Protein AF-A0A382UDV7-F1 (afdb_monomer)

Solvent-accessible surface area (backbone atoms only — not comparable to full-atom values): 16423 Å² total; per-residue (Å²): 113,69,54,34,43,43,63,54,30,65,76,75,45,54,64,47,78,71,65,26,48,31,31,26,50,78,88,41,71,37,19,50,75,43,59,36,80,70,89,73,60,79,45,73,24,43,75,55,77,59,72,85,27,66,41,42,41,22,44,12,29,40,48,26,53,42,48,52,46,29,45,59,74,74,38,80,87,56,34,62,64,62,42,56,48,48,73,82,15,22,30,34,31,31,40,53,89,73,79,87,46,78,65,50,52,55,52,37,50,54,42,29,57,52,52,25,72,67,46,37,50,52,43,74,44,77,42,46,39,68,58,54,35,49,58,27,50,80,70,64,25,59,62,46,28,52,47,45,67,74,72,42,53,76,61,32,44,29,39,31,45,80,93,40,71,43,87,41,88,68,47,38,39,63,27,42,52,78,57,68,39,76,46,75,74,51,75,45,84,45,58,49,65,68,86,73,74,50,92,80,45,52,70,23,44,28,43,34,32,31,51,36,71,42,66,65,60,45,50,55,52,50,53,52,50,54,56,48,59,73,66,32,63,75,57,48,24,50,79,69,51,20,39,52,70,46,79,90,80,32,91,92,47,72,48,67,30,76,60,33,42,50,55,50,50,54,52,53,51,53,50,50,54,55,39,47,77,71,72,50,83,92,82,88,79,80,96,74,78,67,75,92,82,112

Nearest PDB structures (foldseek):
  1nyr-assembly1_A  TM=8.954E-01  e=8.734E-25  Staphylococcus aureus
  1qf6-assembly1_A  TM=8.645E-01  e=8.689E-24  Escherichia coli
  6vu9-assembly1_A  TM=7.812E-01  e=4.362E-24  Stenotrophomonas maltophilia K279a
  1tky-assembly1_A  TM=8.815E-01  e=1.123E-17  Escherichia coli
  7oic-assembly1_7  TM=7.655E-01  e=7.205E-10  Homo sapiens

Sequence (294 aa):
AGTRVRDVLEQHCPEWLKTSVGVSLNDEPLDFQMALHANGELAPLEPRGNASSMALEMCRHTTSHVLAQAVKELFNDVQVGIGPPTADGFYYDFLREDPFTPEDLKAIEKRMRKLIKTNQTLERLEMPKEEAEMIFAEKGEDLKVELVRDKGGDQVSCYQQGNFIDFCTGPHLPHTGKIPVIKLLHTAAAHWRPESGREDSPMMQRIYGTAFFSAEDLETFLDHREEAKKRDHRRLGIDLDLFHFDEKAGPGMAYWHPKGGTIRHQIEAFLCDEQLSRGYDVVYTPHIARKHLW

Radius of gyration: 24.58 Å; Cα contacts (8 Å, |Δi|>4): 467; chains: 1; bounding box: 62×46×62 Å

pLDDT: mean 93.15, std 7.58, range [54.78, 98.62]

Foldseek 3Di:
DFDFQQVVCVVPPVVLLVFAQFWDFVNHTAGRGDGDPDDGDIDGHGQDDALPGPNQQQLLQQLQLLLVVLCCVPDPPKAWADWGADSLGIKTKIDDDDDDDPVNQVSSVVSSVVLLVVFFFKDKDKDALVVQLVVCVVVVNVNQNVVSVPPNDRIFIWIDTPPDIHGDPDDHGRTSNQFDDKDWDDKDWDWHPVVVVDPCTGIIIMTTMHTGSDPVSVVVSVVVVVVVVVVDCQVCCVVVVAWDDDPVVHPPDIDGDPNVVVVVVVVVVVVVVVCVVVPHDDDDDDPDDDPVVD

Secondary structure (DSSP, 8-state):
---BHHHHHHHH-TTHHHH-SEEEETTEEE-TTSBP-S---EEEE-S---TT-HHHHHHHHHHHHHHHHHHHHH-TTPEE----EETTEEEEEEE-SSPPPHHHHHHHHHHHHHHHHTT-BEEEEEEEHHHHHHHHHHTT-HHHHHHHHHH--SEEEEEEETTEEEE------SBGGG--EEEEEEEEEEES-GGG--TTPPEEEEEEEEEESSHHHHHHHHHHHHHHHHT-HHHHHHHTT-EEE-TTT-TT-EEE-HHHHHHHHHHHHHHHHHHHHTTPPP----S---GGG-

InterPro domains:
  IPR012947 Threonyl/alanyl tRNA synthetase, SAD [PF07973] (156-208)
  IPR012947 Threonyl/alanyl tRNA synthetase, SAD [SM00863] (156-208)
  IPR018163 Threonyl/alanyl tRNA synthetase, class II-like, putative editing domain superfamily [SSF55186] (55-230)
  IPR045864 Class II Aminoacyl-tRNA synthetase/Biotinyl protein ligase (BPL) and lipoyl protein ligase (LPL) [G3DSA:3.30.930.10] (215-294)
  IPR045864 Class II Aminoacyl-tRNA synthetase/Biotinyl protein ligase (BPL) and lipoyl protein ligase (LPL) [SSF55681] (208-294)

Mean predicted aligned error: 6.19 Å

Structure (mmCIF, N/CA/C/O backbone):
data_AF-A0A382UDV7-F1
#
_entry.id   AF-A0A382UDV7-F1
#
loop_
_atom_site.group_PDB
_atom_site.id
_atom_site.type_symbol
_atom_site.label_atom_id
_atom_site.label_alt_id
_atom_site.label_comp_id
_atom_site.label_asym_id
_atom_site.label_entity_id
_atom_site.label_seq_id
_atom_site.pdbx_PDB_ins_code
_atom_site.Cartn_x
_atom_site.Cartn_y
_atom_site.Cartn_z
_atom_site.occupancy
_atom_site.B_iso_or_equiv
_atom_site.auth_seq_id
_atom_site.auth_comp_id
_atom_site.auth_asym_id
_atom_site.auth_atom_id
_atom_site.pdbx_PDB_model_num
ATOM 1 N N . ALA A 1 1 ? 0.231 15.992 27.798 1.00 67.00 1 ALA A N 1
ATOM 2 C CA . ALA A 1 1 ? 0.740 14.743 27.202 1.00 67.00 1 ALA A CA 1
ATOM 3 C C . ALA A 1 1 ? -0.117 13.589 27.703 1.00 67.00 1 ALA A C 1
ATOM 5 O O . ALA A 1 1 ? -0.405 13.563 28.894 1.00 67.00 1 ALA A O 1
ATOM 6 N N . GLY A 1 2 ? -0.574 12.702 26.819 1.00 82.12 2 GLY A N 1
ATOM 7 C CA . GLY A 1 2 ? -1.445 11.567 27.162 1.00 82.12 2 GLY A CA 1
ATOM 8 C C . GLY A 1 2 ? -2.950 11.805 26.969 1.00 82.12 2 GLY A C 1
ATOM 9 O O . GLY A 1 2 ? -3.719 10.853 27.011 1.00 82.12 2 GLY A O 1
ATOM 10 N N . THR A 1 3 ? -3.384 13.045 26.720 1.00 89.75 3 THR A N 1
ATOM 11 C CA . THR A 1 3 ? -4.775 13.354 26.345 1.00 89.75 3 THR A CA 1
ATOM 12 C C . THR A 1 3 ? -5.051 12.845 24.933 1.00 89.75 3 THR A C 1
ATOM 14 O O . THR A 1 3 ? -4.215 13.050 24.048 1.00 89.75 3 THR A O 1
ATOM 17 N N . ARG A 1 4 ? -6.202 12.201 24.699 1.00 93.25 4 ARG A N 1
ATOM 18 C CA . ARG A 1 4 ? -6.559 11.727 23.356 1.00 93.25 4 ARG A CA 1
ATOM 19 C C . ARG A 1 4 ? -6.928 12.895 22.456 1.00 93.25 4 ARG A C 1
ATOM 21 O O . ARG A 1 4 ? -7.504 13.884 22.912 1.00 93.25 4 ARG A O 1
ATOM 28 N N . VAL A 1 5 ? -6.651 12.750 21.163 1.00 94.81 5 VAL A N 1
ATOM 29 C CA . VAL A 1 5 ? -7.060 13.726 20.145 1.00 94.81 5 VAL A CA 1
ATOM 30 C C . VAL A 1 5 ? -8.566 13.994 20.230 1.00 94.81 5 VAL A C 1
ATOM 32 O O . VAL A 1 5 ? -8.969 15.154 20.228 1.00 94.81 5 VAL A O 1
ATOM 35 N N . ARG A 1 6 ? -9.400 12.950 20.374 1.00 94.69 6 ARG A N 1
ATOM 36 C CA . ARG A 1 6 ? -10.857 13.102 20.520 1.00 94.69 6 ARG A CA 1
ATOM 37 C C . ARG A 1 6 ? -11.230 14.043 21.665 1.00 94.69 6 ARG A C 1
ATOM 39 O O . ARG A 1 6 ? -12.018 14.950 21.433 1.00 94.69 6 ARG A O 1
ATOM 46 N N . ASP A 1 7 ? -10.643 13.865 22.847 1.00 94.56 7 ASP A N 1
ATOM 47 C CA . ASP A 1 7 ? -10.996 14.642 24.044 1.00 94.56 7 ASP A CA 1
ATOM 48 C C . ASP A 1 7 ? -10.675 16.134 23.865 1.00 94.56 7 ASP A C 1
ATOM 50 O O . ASP A 1 7 ? -11.441 17.002 24.282 1.00 94.56 7 ASP A O 1
ATOM 54 N N . VAL A 1 8 ? -9.554 16.444 23.202 1.00 94.31 8 VAL A N 1
ATOM 55 C CA . VAL A 1 8 ? -9.175 17.828 22.871 1.00 94.31 8 VAL A CA 1
ATOM 56 C C . VAL A 1 8 ? -10.156 18.431 21.868 1.00 94.31 8 VAL A C 1
ATOM 58 O O . VAL A 1 8 ? -10.612 19.562 22.049 1.00 94.31 8 VAL A O 1
ATOM 61 N N . LEU A 1 9 ? -10.515 17.683 20.822 1.00 94.75 9 LEU A N 1
ATOM 62 C CA . LEU A 1 9 ? -11.457 18.160 19.812 1.00 94.75 9 LEU A CA 1
ATOM 63 C C . LEU A 1 9 ? -12.861 18.362 20.389 1.00 94.75 9 LEU A C 1
ATOM 65 O O . LEU A 1 9 ? -13.483 19.369 20.079 1.00 94.75 9 LEU A O 1
ATOM 69 N N . GLU A 1 10 ? -13.348 17.478 21.262 1.00 95.56 10 GLU A N 1
ATOM 70 C CA . GLU A 1 10 ? -14.658 17.635 21.913 1.00 95.56 10 GLU A CA 1
ATOM 71 C C . GLU A 1 10 ? -14.766 18.941 22.714 1.00 95.56 10 GLU A C 1
ATOM 73 O O . GLU A 1 10 ? -15.837 19.547 22.758 1.00 95.56 10 GLU A O 1
ATOM 78 N N . GLN A 1 11 ? -13.663 19.393 23.315 1.00 94.31 11 GLN A N 1
ATOM 79 C CA . GLN A 1 11 ? -13.624 20.614 24.121 1.00 94.31 11 GLN A CA 1
ATOM 80 C C . GLN A 1 11 ? -13.451 21.887 23.288 1.00 94.31 11 GLN A C 1
ATOM 82 O O . GLN A 1 11 ? -14.027 22.920 23.634 1.00 94.31 11 GLN A O 1
ATOM 87 N N . HIS A 1 12 ? -12.653 21.833 22.219 1.00 93.62 12 HIS A N 1
ATOM 88 C CA . HIS A 1 12 ? -12.205 23.036 21.511 1.00 93.62 12 HIS A CA 1
ATOM 89 C C . HIS A 1 12 ? -12.767 23.184 20.092 1.00 93.62 12 HIS A C 1
ATOM 91 O O . HIS A 1 12 ? -13.113 24.300 19.709 1.00 93.62 12 HIS A O 1
ATOM 97 N N . CYS A 1 13 ? -12.880 22.088 19.337 1.00 93.50 13 CYS A N 1
ATOM 98 C CA . CYS A 1 13 ? -13.276 22.077 17.920 1.00 93.50 13 CYS A CA 1
ATOM 99 C C . CYS A 1 13 ? -14.177 20.857 17.601 1.00 93.50 13 CYS A C 1
ATOM 101 O O . CYS A 1 13 ? -13.795 19.983 16.809 1.00 93.50 13 CYS A O 1
ATOM 103 N N . PRO A 1 14 ? -15.359 20.719 18.238 1.00 94.00 14 PRO A N 1
ATOM 104 C CA . PRO A 1 14 ? -16.175 19.502 18.153 1.00 94.00 14 PRO A CA 1
ATOM 105 C C . PRO A 1 14 ? -16.709 19.223 16.741 1.00 94.00 14 PRO A C 1
ATOM 107 O O . PRO A 1 14 ? -17.092 18.095 16.420 1.00 94.00 14 PRO A O 1
ATOM 110 N N . GLU A 1 15 ? -16.750 20.230 15.871 1.00 92.69 15 GLU A N 1
ATOM 111 C CA . GLU A 1 15 ? -17.140 20.084 14.473 1.00 92.69 15 GLU A CA 1
ATOM 112 C C . GLU A 1 15 ? -16.146 19.243 13.659 1.00 92.69 15 GLU A C 1
ATOM 114 O O . GLU A 1 15 ? -16.584 18.493 12.780 1.00 92.69 15 GLU A O 1
ATOM 119 N N . TRP A 1 16 ? -14.848 19.268 13.997 1.00 93.56 16 TRP A N 1
ATOM 120 C CA . TRP A 1 16 ? -13.816 18.505 13.278 1.00 93.56 16 TRP A CA 1
ATOM 121 C C . TRP A 1 16 ? -14.033 16.998 13.386 1.00 93.56 16 TRP A C 1
ATOM 123 O O . TRP A 1 16 ? -13.833 16.282 12.411 1.00 93.56 16 TRP A O 1
ATOM 133 N N . LEU A 1 17 ? -14.581 16.513 14.502 1.00 91.69 17 LEU A N 1
ATOM 134 C CA . LEU A 1 17 ? -14.929 15.095 14.674 1.00 91.69 17 LEU A CA 1
ATOM 135 C C . LEU A 1 17 ? -15.926 14.587 13.621 1.00 91.69 17 LEU A C 1
ATOM 137 O O . LEU A 1 17 ? -16.000 13.386 13.356 1.00 91.69 17 LEU A O 1
ATOM 141 N N . LYS A 1 18 ? -16.714 15.489 13.024 1.00 88.94 18 LYS A N 1
ATOM 142 C CA . LYS A 1 18 ? -17.693 15.160 11.980 1.00 88.94 18 LYS A CA 1
ATOM 143 C C . LYS A 1 18 ? -17.128 15.389 10.582 1.00 88.94 18 LYS A C 1
ATOM 145 O O . LYS A 1 18 ? -17.366 14.563 9.691 1.00 88.94 18 LYS A O 1
ATOM 150 N N . THR A 1 19 ? -16.430 16.508 10.388 1.00 89.81 19 THR A N 1
ATOM 151 C CA . THR A 1 19 ? -15.993 16.990 9.070 1.00 89.81 19 THR A CA 1
ATOM 152 C C . THR A 1 19 ? -14.644 16.437 8.629 1.00 89.81 19 THR A C 1
ATOM 154 O O . THR A 1 19 ? -14.432 16.321 7.424 1.00 89.81 19 THR A O 1
ATOM 157 N N . SER A 1 20 ? -13.767 16.044 9.555 1.00 93.00 20 SER A N 1
ATOM 158 C CA . SER A 1 20 ? -12.447 15.487 9.256 1.00 93.00 20 SER A CA 1
ATOM 159 C C . SER A 1 20 ? -12.419 13.960 9.411 1.00 93.00 20 SER A C 1
ATOM 161 O O . SER A 1 20 ? -13.392 13.320 9.833 1.00 93.00 20 SER A O 1
ATOM 163 N N . VAL A 1 21 ? -11.314 13.349 8.987 1.00 94.06 21 VAL A N 1
ATOM 164 C CA . VAL A 1 21 ? -11.027 11.915 9.179 1.00 94.06 21 VAL A CA 1
ATOM 165 C C . VAL A 1 21 ? -9.933 11.652 10.211 1.00 94.06 21 VAL A C 1
ATOM 167 O O . VAL A 1 21 ? -9.687 10.506 10.569 1.00 94.06 21 VAL A O 1
ATOM 170 N N . GLY A 1 22 ? -9.299 12.719 10.677 1.00 94.50 22 GLY A N 1
ATOM 171 C CA . GLY A 1 22 ? -8.159 12.740 11.576 1.00 94.50 22 GLY A CA 1
ATOM 172 C C . GLY A 1 22 ? -7.684 14.180 11.739 1.00 94.50 22 GLY A C 1
ATOM 173 O O . GLY A 1 22 ? -8.360 15.128 11.311 1.00 94.50 22 GLY A O 1
ATOM 174 N N . VAL A 1 23 ? -6.513 14.341 12.331 1.00 95.12 23 VAL A N 1
ATOM 175 C CA . VAL A 1 23 ? -5.810 15.623 12.434 1.00 95.12 23 VAL A CA 1
ATOM 176 C C . VAL A 1 23 ? -4.343 15.419 12.092 1.00 95.12 23 VAL A C 1
ATOM 178 O O . VAL A 1 23 ? -3.844 14.304 12.183 1.00 95.12 23 VAL A O 1
ATOM 181 N N . SER A 1 24 ? -3.646 16.477 11.710 1.00 94.75 24 SER A N 1
ATOM 182 C CA . SER A 1 24 ? -2.187 16.494 11.727 1.00 94.75 24 SER A CA 1
ATOM 183 C C . SER A 1 24 ? -1.696 17.274 12.937 1.00 94.75 24 SER A C 1
ATOM 185 O O . SER A 1 24 ? -2.265 18.317 13.263 1.00 94.75 24 SER A O 1
ATOM 187 N N . LEU A 1 25 ? -0.631 16.793 13.569 1.00 93.88 25 LEU A N 1
ATOM 188 C CA . LEU A 1 25 ? 0.145 17.526 14.564 1.00 93.88 25 LEU A CA 1
ATOM 189 C C . LEU A 1 25 ? 1.555 17.704 14.006 1.00 93.88 25 LEU A C 1
ATOM 191 O O . LEU A 1 25 ? 2.262 16.717 13.843 1.00 93.88 25 LEU A O 1
ATOM 195 N N . ASN A 1 26 ? 1.966 18.942 13.721 1.00 89.94 26 ASN A N 1
ATOM 196 C CA . ASN A 1 26 ? 3.279 19.234 13.122 1.00 89.94 26 ASN A CA 1
ATOM 197 C C . ASN A 1 26 ? 3.562 18.389 11.855 1.00 89.94 26 ASN A C 1
ATOM 199 O O . ASN A 1 26 ? 4.620 17.780 11.739 1.00 89.94 26 ASN A O 1
ATOM 203 N N . ASP A 1 27 ? 2.587 18.326 10.941 1.00 87.38 27 ASP A N 1
ATOM 204 C CA . ASP A 1 27 ? 2.624 17.542 9.693 1.00 87.38 27 ASP A CA 1
ATOM 205 C C . ASP A 1 27 ? 2.666 16.007 9.847 1.00 87.38 27 ASP A C 1
ATOM 207 O O . ASP A 1 27 ? 2.801 15.295 8.852 1.00 87.38 27 ASP A O 1
ATOM 211 N N . GLU A 1 28 ? 2.468 15.472 11.056 1.00 91.31 28 GLU A N 1
ATOM 212 C CA . GLU A 1 28 ? 2.289 14.033 11.279 1.00 91.31 28 GLU A CA 1
ATOM 213 C C . GLU A 1 28 ? 0.807 13.676 11.466 1.00 91.31 28 GLU A C 1
ATOM 215 O O . GLU A 1 28 ? 0.116 14.324 12.263 1.00 91.31 28 GLU A O 1
ATOM 220 N N . PRO A 1 29 ? 0.282 12.651 10.768 1.00 94.31 29 PRO A N 1
ATOM 221 C CA . PRO A 1 29 ? -1.123 12.288 10.862 1.00 94.31 29 PRO A CA 1
ATOM 222 C C . PRO A 1 29 ? -1.430 11.551 12.169 1.00 94.31 29 PRO A C 1
ATOM 224 O O . PRO A 1 29 ? -0.744 10.606 12.555 1.00 94.31 29 PRO A O 1
ATOM 227 N N . LEU A 1 30 ? -2.526 11.940 12.815 1.00 95.56 30 LEU A N 1
ATOM 228 C CA . LEU A 1 30 ? -3.070 11.318 14.015 1.00 95.56 30 LEU A CA 1
ATOM 229 C C . LEU A 1 30 ? -4.553 11.007 13.811 1.00 95.56 30 LEU A C 1
ATOM 231 O O . LEU A 1 30 ? -5.328 11.833 13.316 1.00 95.56 30 LEU A O 1
ATOM 235 N N . ASP A 1 31 ? -4.972 9.825 14.253 1.00 96.00 31 ASP A N 1
ATOM 236 C CA . ASP A 1 31 ? -6.395 9.535 14.393 1.00 96.00 31 ASP A CA 1
ATOM 237 C C . ASP A 1 31 ? -6.942 10.017 15.739 1.00 96.00 31 ASP A C 1
ATOM 239 O O . ASP A 1 31 ? -6.211 10.401 16.652 1.00 96.00 31 ASP A O 1
ATOM 243 N N . PHE A 1 32 ? -8.266 10.008 15.867 1.00 95.75 32 PHE A N 1
ATOM 244 C CA . PHE A 1 32 ? -8.933 10.548 17.049 1.00 95.75 32 PHE A CA 1
ATOM 245 C C . PHE A 1 32 ? -8.691 9.738 18.333 1.00 95.75 32 PHE A C 1
ATOM 247 O O . PHE A 1 32 ? -8.946 10.250 19.423 1.00 95.75 32 PHE A O 1
ATOM 254 N N . GLN A 1 33 ? -8.242 8.487 18.231 1.00 94.69 33 GLN A N 1
ATOM 255 C CA . GLN A 1 33 ? -8.006 7.612 19.381 1.00 94.69 33 GLN A CA 1
ATOM 256 C C . GLN A 1 33 ? -6.576 7.742 19.923 1.00 94.69 33 GLN A C 1
ATOM 258 O O . GLN A 1 33 ? -6.333 7.366 21.069 1.00 94.69 33 GLN A O 1
ATOM 263 N N . MET A 1 34 ? -5.641 8.263 19.124 1.00 95.00 34 MET A N 1
ATOM 264 C CA . MET A 1 34 ? -4.247 8.451 19.526 1.00 95.00 34 MET A CA 1
ATOM 265 C C . MET A 1 34 ? -4.096 9.509 20.624 1.00 95.00 34 MET A C 1
ATOM 267 O O . MET A 1 34 ? -4.843 10.491 20.695 1.00 95.00 34 MET A O 1
ATOM 271 N N . ALA A 1 35 ? -3.099 9.307 21.485 1.00 92.81 35 ALA A N 1
ATOM 272 C CA . ALA A 1 35 ? -2.709 10.262 22.510 1.00 92.81 35 ALA A CA 1
ATOM 273 C C . ALA A 1 35 ? -1.748 11.323 21.953 1.00 92.81 35 ALA A C 1
ATOM 275 O O . ALA A 1 35 ? -0.887 11.048 21.119 1.00 92.81 35 ALA A O 1
ATOM 276 N N . LEU A 1 36 ? -1.869 12.552 22.452 1.00 91.50 36 LEU A N 1
ATOM 277 C CA . LEU A 1 36 ? -0.951 13.640 22.128 1.00 91.50 36 LEU A CA 1
ATOM 278 C C . LEU A 1 36 ? 0.290 13.566 23.021 1.00 91.50 36 LEU A C 1
ATOM 280 O O . LEU A 1 36 ? 0.201 13.706 24.249 1.00 91.50 36 LEU A O 1
ATOM 284 N N . HIS A 1 37 ? 1.456 13.387 22.402 1.00 88.25 37 HIS A N 1
ATOM 285 C CA . HIS A 1 37 ? 2.748 13.305 23.097 1.00 88.25 37 HIS A CA 1
ATOM 286 C C . HIS A 1 37 ? 3.605 14.568 22.956 1.00 88.25 37 HIS A C 1
ATOM 288 O O . HIS A 1 37 ? 4.516 14.775 23.755 1.00 88.25 37 HIS A O 1
ATOM 294 N N . ALA A 1 38 ? 3.279 15.439 22.002 1.00 88.50 38 ALA A N 1
ATOM 295 C CA . ALA A 1 38 ? 3.956 16.706 21.772 1.00 88.50 38 ALA A CA 1
ATOM 296 C C . ALA A 1 38 ? 2.965 17.876 21.810 1.00 88.50 38 ALA A C 1
ATOM 298 O O . ALA A 1 38 ? 1.764 17.702 21.600 1.00 88.50 38 ALA A O 1
ATOM 299 N N . ASN A 1 39 ? 3.487 19.072 22.079 1.00 88.50 39 ASN A N 1
ATOM 300 C CA . ASN A 1 39 ? 2.759 20.315 21.845 1.00 88.50 39 ASN A CA 1
ATOM 301 C C . ASN A 1 39 ? 2.936 20.716 20.375 1.00 88.50 39 ASN A C 1
ATOM 303 O O . ASN A 1 39 ? 3.995 20.480 19.790 1.00 88.50 39 ASN A O 1
ATOM 307 N N . GLY A 1 40 ? 1.929 21.352 19.792 1.00 89.69 40 GLY A N 1
ATOM 308 C CA . GLY A 1 40 ? 1.978 21.789 18.403 1.00 89.69 40 GLY A CA 1
ATOM 309 C C . GLY A 1 40 ? 0.635 22.315 17.930 1.00 89.69 40 GLY A C 1
ATOM 310 O O . GLY A 1 40 ? -0.312 22.429 18.712 1.00 89.69 40 GLY A O 1
ATOM 311 N N . GLU A 1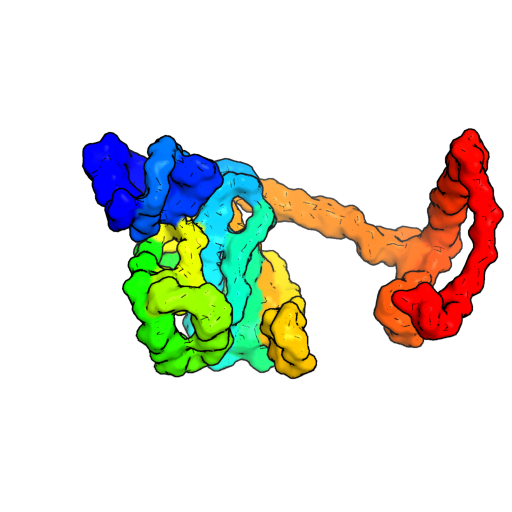 41 ? 0.576 22.637 16.645 1.00 89.69 41 GLU A N 1
ATOM 312 C CA . GLU A 1 41 ? -0.648 23.069 15.982 1.00 89.69 41 GLU A CA 1
ATOM 313 C C . GLU A 1 41 ? -1.394 21.854 15.426 1.00 89.69 41 GLU A C 1
ATOM 315 O O . GLU A 1 41 ? -0.806 21.008 14.749 1.00 89.69 41 GLU A O 1
ATOM 320 N N . LEU A 1 42 ? -2.689 21.766 15.741 1.00 92.25 42 LEU A N 1
ATOM 321 C CA . LEU A 1 42 ? -3.583 20.766 15.169 1.00 92.25 42 LEU A CA 1
ATOM 322 C C . LEU A 1 42 ? -4.281 21.348 13.945 1.00 92.25 42 LEU A C 1
ATOM 324 O O . LEU A 1 42 ? -4.913 22.399 14.041 1.00 92.25 42 LEU A O 1
ATOM 328 N N . ALA A 1 43 ? -4.245 20.619 12.833 1.00 93.31 43 ALA A N 1
ATOM 329 C CA . ALA A 1 43 ? -5.030 20.933 11.643 1.00 93.31 43 ALA A CA 1
ATOM 330 C C . ALA A 1 43 ? -5.931 19.746 11.260 1.00 93.31 43 ALA A C 1
ATOM 332 O O . ALA A 1 43 ? -5.514 18.593 11.392 1.00 93.31 43 ALA A O 1
ATOM 333 N N . PRO A 1 44 ? -7.172 19.980 10.799 1.00 94.06 44 PRO A N 1
ATOM 334 C CA . PRO A 1 44 ? -8.077 18.903 10.428 1.00 94.06 44 PRO A CA 1
ATOM 335 C C . PRO A 1 44 ? -7.646 18.261 9.107 1.00 94.06 44 PRO A C 1
ATOM 337 O O . PRO A 1 44 ? -7.383 18.943 8.119 1.00 94.06 44 PRO A O 1
ATOM 340 N N . LEU A 1 45 ? -7.659 16.929 9.061 1.00 93.62 45 LEU A N 1
ATOM 341 C CA . LEU A 1 45 ? -7.484 16.182 7.818 1.00 93.62 45 LEU A CA 1
ATOM 342 C C . LEU A 1 45 ? -8.843 16.010 7.139 1.00 93.62 45 LEU A C 1
ATOM 344 O O . LEU A 1 45 ? -9.638 15.150 7.522 1.00 93.62 45 LEU A O 1
ATOM 348 N N . GLU A 1 46 ? -9.143 16.853 6.154 1.00 90.38 46 GLU A N 1
ATOM 349 C CA . GLU A 1 46 ? -10.388 16.744 5.390 1.00 90.38 46 GLU A CA 1
ATOM 350 C C . GLU A 1 46 ? -10.439 15.432 4.577 1.00 90.38 46 GLU A C 1
ATOM 352 O O . GLU A 1 46 ? -9.404 14.982 4.085 1.00 90.38 46 GLU A O 1
ATOM 357 N N . PRO A 1 47 ? -11.625 14.817 4.376 1.00 86.56 47 PRO A N 1
ATOM 358 C CA . PRO A 1 47 ? -11.825 13.627 3.535 1.00 86.56 47 PRO A CA 1
ATOM 359 C C . PRO A 1 47 ? -11.726 13.970 2.040 1.00 86.56 47 PRO A C 1
ATOM 361 O O . PRO A 1 47 ? -12.655 13.758 1.258 1.00 86.56 47 PRO A O 1
ATOM 364 N N . ARG A 1 48 ? -10.624 14.604 1.657 1.00 79.50 48 ARG A N 1
ATOM 365 C CA . ARG A 1 48 ? -10.315 15.123 0.329 1.00 79.50 48 ARG A CA 1
ATOM 366 C C . ARG A 1 48 ? -8.806 15.038 0.113 1.00 79.50 48 ARG A C 1
ATOM 368 O O . ARG A 1 48 ? -8.029 14.790 1.035 1.00 79.50 48 ARG A O 1
ATOM 375 N N . GLY A 1 49 ? -8.388 15.278 -1.120 1.00 66.62 49 GLY A N 1
ATOM 376 C CA . GLY A 1 49 ? -6.981 15.402 -1.473 1.00 66.62 49 GLY A CA 1
ATOM 377 C C . GLY A 1 49 ? -6.559 14.436 -2.568 1.00 66.62 49 GLY A C 1
ATOM 378 O O . GLY A 1 49 ? -7.300 13.541 -2.963 1.00 66.62 49 GLY A O 1
A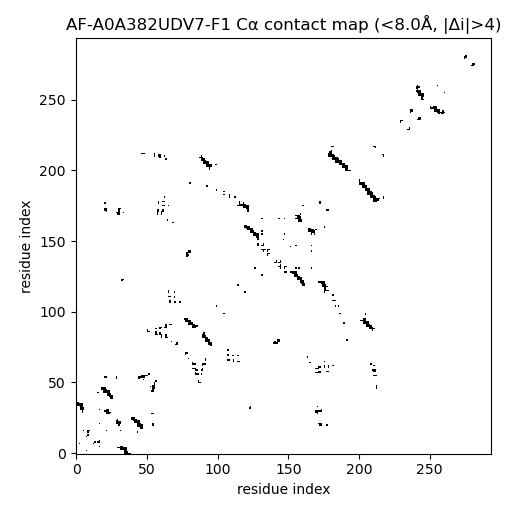TOM 379 N N . ASN A 1 50 ? -5.354 14.676 -3.072 1.00 61.88 50 ASN A N 1
ATOM 380 C CA . ASN A 1 50 ? -4.727 13.883 -4.121 1.00 61.88 50 ASN A CA 1
ATOM 381 C C . ASN A 1 50 ? -3.947 12.692 -3.527 1.00 61.88 50 ASN A C 1
ATOM 383 O O . ASN A 1 50 ? -3.966 12.465 -2.318 1.00 61.88 50 ASN A O 1
ATOM 387 N N . ALA A 1 51 ? -3.247 11.945 -4.386 1.00 57.69 51 ALA A N 1
ATOM 388 C CA . ALA A 1 51 ? -2.510 10.724 -4.043 1.00 57.69 51 ALA A CA 1
ATOM 389 C C . ALA A 1 51 ? -1.560 10.837 -2.828 1.00 57.69 51 ALA A C 1
ATOM 391 O O . ALA A 1 51 ? -1.288 9.816 -2.199 1.00 57.69 51 ALA A O 1
ATOM 392 N N . SER A 1 52 ? -1.101 12.047 -2.485 1.00 64.69 52 SER A N 1
ATOM 393 C CA . SER A 1 52 ? -0.124 12.308 -1.420 1.00 64.69 52 SER A CA 1
ATOM 394 C C . SER A 1 52 ? -0.730 12.902 -0.143 1.00 64.69 52 SER A C 1
ATOM 396 O O . SER A 1 52 ? 0.016 13.368 0.716 1.00 64.69 52 SER A O 1
ATOM 398 N N . SER A 1 53 ? -2.061 12.959 -0.002 1.00 86.50 53 SER A N 1
ATOM 399 C CA . SER A 1 53 ? -2.664 13.515 1.214 1.00 86.50 53 SER A CA 1
ATOM 400 C C . SER A 1 53 ? -2.631 12.514 2.375 1.00 86.50 53 SER A C 1
ATOM 402 O O . SER A 1 53 ? -2.995 11.347 2.223 1.00 86.50 53 SER A O 1
ATOM 404 N N . MET A 1 54 ? -2.272 12.996 3.569 1.00 92.62 54 MET A N 1
ATOM 405 C CA . MET A 1 54 ? -2.323 12.226 4.822 1.00 92.62 54 MET A CA 1
ATOM 406 C C . MET A 1 54 ? -3.698 11.577 5.062 1.00 92.62 54 MET A C 1
ATOM 408 O O . MET A 1 54 ? -3.798 10.435 5.507 1.00 92.62 54 MET A O 1
ATOM 412 N N . ALA A 1 55 ? -4.780 12.282 4.711 1.00 94.12 55 ALA A N 1
ATOM 413 C CA . ALA A 1 55 ? -6.141 11.759 4.806 1.00 94.12 55 ALA A CA 1
ATOM 414 C C . ALA A 1 55 ? -6.354 10.526 3.912 1.00 94.12 55 ALA A C 1
ATOM 416 O O . ALA A 1 55 ? -7.018 9.563 4.307 1.00 94.12 55 ALA A O 1
ATOM 417 N N . LEU A 1 56 ? -5.805 10.550 2.695 1.00 93.75 56 LEU A N 1
ATOM 418 C CA . LEU A 1 56 ? -5.927 9.452 1.746 1.00 93.75 56 LEU A CA 1
ATOM 419 C C . LEU A 1 56 ? -5.058 8.260 2.158 1.00 93.75 56 LEU A C 1
ATOM 421 O O . LEU A 1 56 ? -5.493 7.116 2.022 1.00 93.75 56 LEU A O 1
ATOM 425 N N . GLU A 1 57 ? -3.877 8.515 2.716 1.00 94.38 57 GLU A N 1
ATOM 426 C CA . GLU A 1 57 ? -3.029 7.485 3.317 1.00 94.38 57 GLU A CA 1
ATOM 427 C C . GLU A 1 57 ? -3.755 6.763 4.464 1.00 94.38 57 GLU A C 1
ATOM 429 O O . GLU A 1 57 ? -3.878 5.537 4.431 1.00 94.38 57 GLU A O 1
ATOM 434 N N . MET A 1 58 ? -4.366 7.506 5.396 1.00 95.44 58 MET A N 1
ATOM 435 C CA . MET A 1 58 ? -5.226 6.950 6.455 1.00 95.44 58 MET A CA 1
ATOM 436 C C . MET A 1 58 ? -6.394 6.130 5.892 1.00 95.44 58 MET A C 1
ATOM 438 O O . MET A 1 58 ? -6.734 5.058 6.411 1.00 95.44 58 MET A O 1
ATOM 442 N N . CYS A 1 59 ? -7.019 6.611 4.814 1.00 96.00 59 CYS A N 1
ATOM 443 C CA . CYS A 1 59 ? -8.094 5.892 4.135 1.00 96.00 59 CYS A CA 1
ATOM 444 C C . CYS A 1 59 ? -7.606 4.558 3.565 1.00 96.00 59 CYS A C 1
ATOM 446 O O . CYS A 1 59 ? -8.245 3.522 3.767 1.00 96.00 59 CYS A O 1
ATOM 448 N N . ARG A 1 60 ? -6.465 4.558 2.877 1.00 96.94 60 ARG A N 1
ATOM 449 C CA . ARG A 1 60 ? -5.860 3.360 2.283 1.00 96.94 60 ARG A CA 1
ATOM 450 C C . ARG A 1 60 ? -5.404 2.370 3.347 1.00 96.94 60 ARG A C 1
ATOM 452 O O . ARG A 1 60 ? -5.667 1.181 3.200 1.00 96.94 60 ARG A O 1
ATOM 459 N N . HIS A 1 61 ? -4.842 2.859 4.446 1.00 97.56 61 HIS A N 1
ATOM 460 C CA . HIS A 1 61 ? -4.455 2.038 5.586 1.00 97.56 61 HIS A CA 1
ATOM 461 C C . HIS A 1 61 ? -5.664 1.364 6.248 1.00 97.56 61 HIS A C 1
ATOM 463 O O . HIS A 1 61 ? -5.688 0.161 6.469 1.00 97.56 61 HIS A O 1
ATOM 469 N N . THR A 1 62 ? -6.748 2.106 6.471 1.00 98.12 62 THR A N 1
ATOM 470 C CA . THR A 1 62 ? -7.997 1.509 6.982 1.00 98.12 62 THR A CA 1
ATOM 471 C C . THR A 1 62 ? -8.602 0.521 5.985 1.00 98.12 62 THR A C 1
ATOM 473 O O . THR A 1 62 ? -9.148 -0.512 6.365 1.00 98.12 62 THR A O 1
ATOM 476 N N . THR A 1 63 ? -8.478 0.796 4.686 1.00 98.38 63 THR A N 1
ATOM 477 C CA . THR A 1 63 ? -8.963 -0.120 3.647 1.00 98.38 63 THR A CA 1
ATOM 478 C C . THR A 1 63 ? -8.149 -1.417 3.603 1.00 98.38 63 THR A C 1
ATOM 480 O O . THR A 1 63 ? -8.729 -2.470 3.333 1.00 98.38 63 THR A O 1
ATOM 483 N N . SER A 1 64 ? -6.849 -1.384 3.921 1.00 98.38 64 SER A N 1
ATOM 484 C CA . SER A 1 64 ? -6.033 -2.599 4.030 1.00 98.38 64 SER A CA 1
ATOM 485 C C . SER A 1 64 ? -6.516 -3.495 5.182 1.00 98.38 64 SER A C 1
ATOM 487 O O . SER A 1 64 ? -6.646 -4.703 4.991 1.00 98.38 64 SER A O 1
ATOM 489 N N . HIS A 1 65 ? -6.928 -2.926 6.319 1.00 98.50 65 HIS A N 1
ATOM 490 C CA . HIS A 1 65 ? -7.535 -3.698 7.414 1.00 98.50 65 HIS A CA 1
ATOM 491 C C . HIS A 1 65 ? -8.886 -4.308 7.014 1.00 98.50 65 HIS A C 1
ATOM 493 O O . HIS A 1 65 ? -9.159 -5.474 7.298 1.00 98.50 65 HIS A O 1
ATOM 499 N N . VAL A 1 66 ? -9.724 -3.563 6.280 1.00 98.56 66 VAL A N 1
ATOM 500 C CA . VAL A 1 66 ? -10.971 -4.108 5.710 1.00 98.56 66 VAL A CA 1
ATOM 501 C C . VAL A 1 66 ? -10.690 -5.246 4.724 1.00 98.56 66 VAL A C 1
ATOM 503 O O . VAL A 1 66 ? -11.452 -6.213 4.687 1.00 98.56 66 VAL A O 1
ATOM 506 N N . LEU A 1 67 ? -9.615 -5.160 3.935 1.00 98.62 67 LEU A N 1
ATOM 507 C CA . LEU A 1 67 ? -9.172 -6.248 3.062 1.00 98.62 67 LEU A CA 1
ATOM 508 C C . LEU A 1 67 ? -8.784 -7.483 3.888 1.00 98.62 67 LEU A C 1
ATOM 510 O O . LEU A 1 67 ? -9.283 -8.571 3.603 1.00 98.62 67 LEU A O 1
ATOM 514 N N . ALA A 1 68 ? -7.960 -7.322 4.925 1.00 98.19 68 ALA A N 1
ATOM 515 C CA . ALA A 1 68 ? -7.552 -8.423 5.793 1.00 98.19 68 ALA A CA 1
ATOM 516 C C . ALA A 1 68 ? -8.752 -9.103 6.470 1.00 98.19 68 ALA A C 1
ATOM 518 O O . ALA A 1 68 ? -8.893 -10.324 6.387 1.00 98.19 68 ALA A O 1
ATOM 519 N N . GLN A 1 69 ? -9.678 -8.322 7.035 1.00 98.00 69 GLN A N 1
ATOM 520 C CA . GLN A 1 69 ? -10.923 -8.845 7.601 1.00 98.00 69 GLN A CA 1
ATOM 521 C C . GLN A 1 69 ? -11.757 -9.593 6.554 1.00 98.00 69 GLN A C 1
ATOM 523 O O . GLN A 1 69 ? -12.239 -10.691 6.824 1.00 98.00 69 GLN A O 1
ATOM 528 N N . ALA A 1 70 ? -11.923 -9.027 5.353 1.00 98.38 70 ALA A N 1
ATOM 529 C CA . ALA A 1 70 ? -12.696 -9.662 4.289 1.00 98.38 70 ALA A CA 1
ATOM 530 C C . ALA A 1 70 ? -12.102 -11.013 3.873 1.00 98.38 70 ALA A C 1
ATOM 532 O O . ALA A 1 70 ? -12.858 -11.949 3.619 1.00 98.38 70 ALA A O 1
ATOM 533 N N . VAL A 1 71 ? -10.772 -11.120 3.812 1.00 98.00 71 VAL A N 1
ATOM 534 C CA . VAL A 1 71 ? -10.086 -12.381 3.510 1.00 98.00 71 VAL A CA 1
ATOM 535 C C . VAL A 1 71 ? -10.292 -13.388 4.639 1.00 98.00 71 VAL A C 1
ATOM 537 O O . VAL A 1 71 ? -10.728 -14.500 4.357 1.00 98.00 71 VAL A O 1
ATOM 540 N N . LYS A 1 72 ? -10.086 -12.995 5.904 1.00 96.00 72 LYS A N 1
ATOM 541 C CA . LYS A 1 72 ? -10.292 -13.874 7.071 1.00 96.00 72 LYS A CA 1
ATOM 542 C C . LYS A 1 72 ? -11.722 -14.406 7.196 1.00 96.00 72 LYS A C 1
ATOM 544 O O . LYS A 1 72 ? -11.922 -15.480 7.745 1.00 96.00 72 LYS A O 1
ATOM 549 N N . GLU A 1 73 ? -12.721 -13.670 6.715 1.00 96.19 73 GLU A N 1
ATOM 550 C CA . GLU A 1 73 ? -14.119 -14.119 6.734 1.00 96.19 73 GLU A CA 1
ATOM 551 C C . GLU A 1 73 ? -14.510 -14.999 5.538 1.00 96.19 73 GLU A C 1
ATOM 553 O O . GLU A 1 73 ? -15.516 -15.704 5.609 1.00 96.19 73 GLU A O 1
ATOM 558 N N . LEU A 1 74 ? -13.779 -14.918 4.423 1.00 96.94 74 LEU A N 1
ATOM 559 C CA . LEU A 1 74 ? -14.071 -15.688 3.209 1.00 96.94 74 LEU A CA 1
ATOM 560 C C . LEU A 1 74 ? -13.266 -16.981 3.116 1.00 96.94 74 LEU A C 1
ATOM 562 O O . LEU A 1 74 ? -13.749 -17.949 2.531 1.00 96.94 74 LEU A O 1
ATOM 566 N N . PHE A 1 75 ? -12.052 -16.986 3.657 1.00 95.12 75 PHE A N 1
ATOM 567 C CA . PHE A 1 75 ? -11.113 -18.088 3.541 1.00 95.12 75 PHE A CA 1
ATOM 568 C C . PHE A 1 75 ? -10.702 -18.552 4.934 1.00 95.12 75 PHE A C 1
ATOM 570 O O . PHE A 1 75 ? -10.194 -17.771 5.741 1.00 95.12 75 PHE A O 1
ATOM 577 N N . ASN A 1 76 ? -10.919 -19.838 5.193 1.00 85.50 76 ASN A N 1
ATOM 578 C CA . ASN A 1 76 ? -10.371 -20.503 6.368 1.00 85.50 76 ASN A CA 1
ATOM 579 C C . ASN A 1 76 ? -8.856 -20.690 6.186 1.00 85.50 76 ASN A C 1
ATOM 581 O O . ASN A 1 76 ? -8.364 -20.660 5.059 1.00 85.50 76 ASN A O 1
ATOM 585 N N . ASP A 1 77 ? -8.132 -20.874 7.289 1.00 86.88 77 ASP A N 1
ATOM 586 C CA . ASP A 1 77 ? -6.706 -21.241 7.285 1.00 86.88 77 ASP A CA 1
ATOM 587 C C . ASP A 1 77 ? -5.779 -20.261 6.536 1.00 86.88 77 ASP A C 1
ATOM 589 O O . ASP A 1 77 ? -4.743 -20.635 5.993 1.00 86.88 77 ASP A 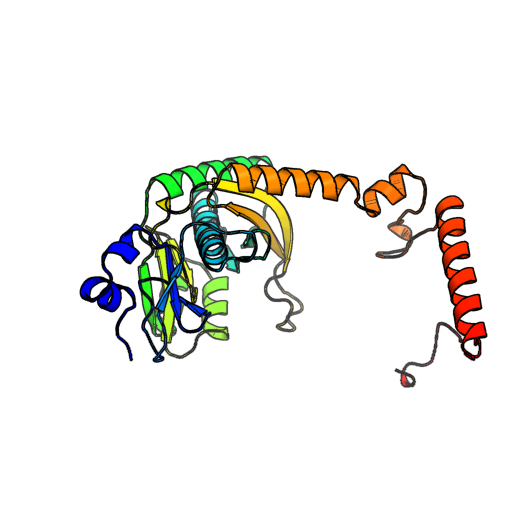O 1
ATOM 593 N N . VAL A 1 78 ? -6.139 -18.973 6.522 1.00 94.69 78 VAL A N 1
ATOM 594 C CA . VAL A 1 78 ? -5.269 -17.885 6.049 1.00 94.69 78 VAL A CA 1
ATOM 595 C C . VAL A 1 78 ? -4.676 -17.153 7.245 1.00 94.69 78 VAL A C 1
ATOM 597 O O . VAL A 1 78 ? -5.432 -16.716 8.117 1.00 94.69 78 VAL A O 1
ATOM 600 N N . GLN A 1 79 ? -3.357 -16.952 7.257 1.00 95.25 79 GLN A N 1
ATOM 601 C CA . GLN A 1 79 ? -2.702 -16.037 8.200 1.00 95.25 79 GLN A CA 1
ATOM 602 C C . GLN A 1 79 ? -2.455 -14.677 7.546 1.00 95.25 79 GLN A C 1
ATOM 604 O O . GLN A 1 79 ? -2.105 -14.587 6.361 1.00 95.25 79 GLN A O 1
ATOM 609 N N . VAL A 1 80 ? -2.642 -13.606 8.316 1.00 94.62 80 VAL A N 1
ATOM 610 C CA . VAL A 1 80 ? -2.434 -12.231 7.845 1.00 94.62 80 VAL A CA 1
ATOM 611 C C . VAL A 1 80 ? -1.022 -11.746 8.162 1.00 94.62 80 VAL A C 1
ATOM 613 O O . VAL A 1 80 ? -0.539 -11.846 9.286 1.00 94.62 80 VAL A O 1
ATOM 616 N N . GLY A 1 81 ? -0.355 -11.196 7.151 1.00 93.94 81 GLY A N 1
ATOM 617 C CA . GLY A 1 81 ? 0.997 -10.656 7.234 1.00 93.94 81 GLY A CA 1
ATOM 618 C C . GLY A 1 81 ? 1.018 -9.144 7.456 1.00 93.94 81 GLY A C 1
ATOM 619 O O . GLY A 1 81 ? 0.511 -8.642 8.452 1.00 93.94 81 GLY A O 1
ATOM 620 N N . ILE A 1 82 ? 1.636 -8.395 6.539 1.00 93.38 82 ILE A N 1
ATOM 621 C CA . ILE A 1 82 ? 1.784 -6.932 6.628 1.00 93.38 82 ILE A CA 1
ATOM 622 C C . ILE A 1 82 ? 0.943 -6.278 5.530 1.00 93.38 82 ILE A C 1
ATOM 624 O O . ILE A 1 82 ? 0.935 -6.758 4.394 1.00 93.38 82 ILE A O 1
ATOM 628 N N . GLY A 1 83 ? 0.271 -5.169 5.848 1.00 95.00 83 GLY A N 1
ATOM 629 C CA . GLY A 1 83 ? -0.523 -4.431 4.869 1.00 95.00 83 GLY A CA 1
ATOM 630 C C . GLY A 1 83 ? -0.463 -2.913 5.006 1.00 95.00 83 GLY A C 1
ATOM 631 O O . GLY A 1 83 ? -1.415 -2.312 5.509 1.00 95.00 83 GLY A O 1
ATOM 632 N N . PRO A 1 84 ? 0.630 -2.277 4.555 1.00 95.38 84 PRO A N 1
ATOM 633 C CA . PRO A 1 84 ? 0.794 -0.840 4.656 1.00 95.38 84 PRO A CA 1
ATOM 634 C C . PRO A 1 84 ? 0.032 -0.108 3.535 1.00 95.38 84 PRO A C 1
ATOM 636 O O . PRO A 1 84 ? -0.232 -0.679 2.463 1.00 95.38 84 PRO A O 1
ATOM 639 N N . PRO A 1 85 ? -0.289 1.180 3.737 1.00 95.56 85 PRO A N 1
ATOM 640 C CA . PRO A 1 85 ? -0.632 2.056 2.630 1.00 95.56 85 PRO A CA 1
ATOM 641 C C . PRO A 1 85 ? 0.587 2.271 1.715 1.00 95.56 85 PRO A C 1
ATOM 643 O O . PRO A 1 85 ? 1.741 2.083 2.097 1.00 95.56 85 PRO A O 1
ATOM 646 N N . THR A 1 86 ? 0.323 2.669 0.477 1.00 94.06 86 THR A N 1
ATOM 647 C CA . THR A 1 86 ? 1.325 3.063 -0.516 1.00 94.06 86 THR A CA 1
ATOM 648 C C . THR A 1 86 ? 0.896 4.363 -1.196 1.00 94.06 86 THR A C 1
ATOM 650 O O . THR A 1 86 ? -0.263 4.783 -1.101 1.00 94.06 86 THR A O 1
ATOM 653 N N . ALA A 1 87 ? 1.813 4.981 -1.946 1.00 89.69 87 ALA A N 1
ATOM 654 C CA . ALA A 1 87 ? 1.537 6.204 -2.706 1.00 89.69 87 ALA A CA 1
ATOM 655 C C . ALA A 1 87 ? 0.357 6.068 -3.691 1.00 89.69 87 ALA A C 1
ATOM 657 O O . ALA A 1 87 ? -0.359 7.037 -3.937 1.00 89.69 87 ALA A O 1
ATOM 658 N N . ASP A 1 88 ? 0.096 4.857 -4.192 1.00 90.44 88 ASP A N 1
ATOM 659 C CA . ASP A 1 88 ? -0.955 4.583 -5.180 1.00 90.44 88 ASP A CA 1
ATOM 660 C C . ASP A 1 88 ? -2.125 3.754 -4.625 1.00 90.44 88 ASP A C 1
ATOM 662 O O . ASP A 1 88 ? -3.087 3.458 -5.341 1.00 90.44 88 ASP A O 1
ATOM 666 N N . GLY A 1 89 ? -2.081 3.354 -3.353 1.00 95.56 89 GLY A N 1
ATOM 667 C CA . GLY A 1 89 ? -3.089 2.473 -2.779 1.00 95.56 89 GLY A CA 1
ATOM 668 C C . GLY A 1 89 ? -2.630 1.804 -1.494 1.00 95.56 89 GLY A C 1
ATOM 669 O O . GLY A 1 89 ? -2.244 2.465 -0.540 1.00 95.56 89 GLY A O 1
ATOM 670 N N . PHE A 1 90 ? -2.735 0.487 -1.445 1.00 97.56 90 PHE A N 1
ATOM 671 C CA . PHE A 1 90 ? -2.293 -0.346 -0.335 1.00 97.56 90 PHE A CA 1
ATOM 672 C C . PHE A 1 90 ? -2.045 -1.764 -0.845 1.00 97.56 90 PHE A C 1
ATOM 674 O O . PHE A 1 90 ? -2.445 -2.136 -1.957 1.00 97.56 90 PHE A O 1
ATOM 681 N N . TYR A 1 91 ? -1.414 -2.579 -0.015 1.00 98.06 91 TYR A N 1
ATOM 682 C CA . TYR A 1 91 ? -1.434 -4.020 -0.202 1.00 98.06 91 TYR A CA 1
ATOM 683 C C . TYR A 1 91 ? -1.662 -4.729 1.124 1.00 98.06 91 TYR A C 1
ATOM 685 O O . TYR A 1 91 ? -1.651 -4.093 2.173 1.00 98.06 91 TYR A O 1
ATOM 693 N N . TYR A 1 92 ? -1.886 -6.036 1.067 1.00 98.19 92 TYR A N 1
ATOM 694 C CA . TYR A 1 92 ? -1.825 -6.901 2.237 1.00 98.19 92 TYR A CA 1
ATOM 695 C C . TYR A 1 92 ? -1.248 -8.263 1.838 1.00 98.19 92 TYR A C 1
ATOM 697 O O . TYR A 1 92 ? -1.620 -8.805 0.793 1.00 98.19 92 TYR A O 1
ATOM 705 N N . ASP A 1 93 ? -0.321 -8.775 2.646 1.00 97.31 93 ASP A N 1
ATOM 706 C CA . ASP A 1 93 ? 0.306 -10.087 2.469 1.00 97.31 93 ASP A CA 1
ATOM 707 C C . ASP A 1 93 ? -0.448 -11.171 3.239 1.00 97.31 93 ASP A C 1
ATOM 709 O O . ASP A 1 93 ? -0.782 -10.994 4.409 1.00 97.31 93 ASP A O 1
ATOM 713 N N . PHE A 1 94 ? -0.675 -12.312 2.597 1.00 97.25 94 PHE A N 1
ATOM 714 C CA . PHE A 1 94 ? -1.389 -13.451 3.163 1.00 97.25 94 PHE A CA 1
ATOM 715 C C . PHE A 1 94 ? -0.573 -14.726 3.000 1.00 97.25 94 PHE A C 1
ATOM 717 O O . PHE A 1 94 ? -0.046 -14.991 1.915 1.00 97.25 94 PHE A O 1
ATOM 724 N N . LEU A 1 95 ? -0.505 -15.528 4.059 1.00 95.81 95 LEU A N 1
ATOM 725 C CA . LEU A 1 95 ? 0.021 -16.884 3.989 1.00 95.81 95 LEU A CA 1
ATOM 726 C C . LEU A 1 95 ? -1.150 -17.839 3.808 1.00 95.81 95 LEU A C 1
ATOM 728 O O . LEU A 1 95 ? -2.042 -17.904 4.656 1.00 95.81 95 LEU A O 1
ATOM 732 N N . ARG A 1 96 ? -1.147 -18.545 2.682 1.00 93.38 96 ARG A N 1
ATOM 733 C CA . ARG A 1 96 ? -2.115 -19.588 2.348 1.00 93.38 96 ARG A CA 1
ATOM 734 C C . ARG A 1 96 ? -1.537 -20.507 1.279 1.00 93.38 96 ARG A C 1
ATOM 736 O O . ARG A 1 96 ? -0.698 -20.067 0.492 1.00 93.38 96 ARG A O 1
ATOM 743 N N . GLU A 1 97 ? -2.023 -21.743 1.229 1.00 89.88 97 GLU A N 1
ATOM 744 C CA . GLU A 1 97 ? -1.569 -22.739 0.251 1.00 89.88 97 GLU A CA 1
ATOM 745 C C . GLU A 1 97 ? -1.995 -22.370 -1.178 1.00 89.88 97 GLU A C 1
ATOM 747 O O . GLU A 1 97 ? -1.153 -22.214 -2.062 1.00 89.88 97 GLU A O 1
ATOM 752 N N . ASP A 1 98 ? -3.296 -22.161 -1.399 1.00 91.31 98 ASP A N 1
ATOM 753 C CA . ASP A 1 98 ? -3.831 -21.905 -2.739 1.00 91.31 98 ASP A CA 1
ATOM 754 C C . ASP A 1 98 ? -3.669 -20.438 -3.186 1.00 91.31 98 ASP A C 1
ATOM 756 O O . ASP A 1 98 ? -4.040 -19.524 -2.443 1.00 91.31 98 ASP A O 1
ATOM 760 N N . PRO A 1 99 ? -3.173 -20.170 -4.409 1.00 93.44 99 PRO A N 1
ATOM 761 C CA . PRO A 1 99 ? -3.181 -18.847 -5.038 1.00 93.44 99 PRO A CA 1
ATOM 762 C C . PRO A 1 99 ? -4.560 -18.187 -5.114 1.00 93.44 99 PRO A C 1
ATOM 764 O O . PRO A 1 99 ? -5.526 -18.799 -5.562 1.00 93.44 99 PRO A O 1
ATOM 767 N N . PHE A 1 100 ? -4.642 -16.898 -4.767 1.00 96.25 100 PHE A N 1
ATOM 768 C CA . PHE A 1 100 ? -5.824 -16.085 -5.055 1.00 96.25 100 PHE A CA 1
ATOM 769 C C . PHE A 1 100 ? -6.075 -15.997 -6.5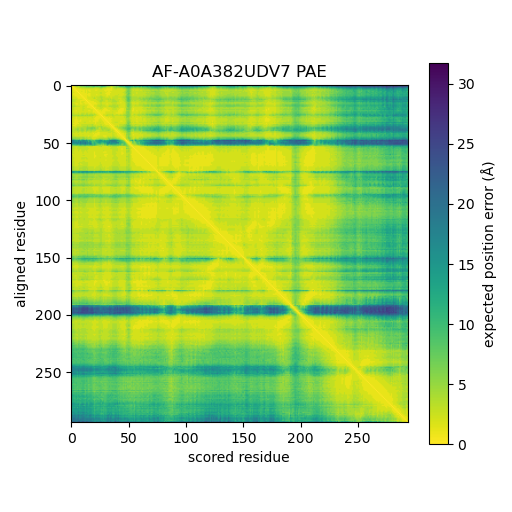61 1.00 96.25 100 PHE A C 1
ATOM 771 O O . PHE A 1 100 ? -5.218 -15.565 -7.339 1.00 96.25 100 PHE A O 1
ATOM 778 N N . THR A 1 101 ? -7.299 -16.329 -6.952 1.00 95.81 101 THR A N 1
ATOM 779 C CA . THR A 1 101 ? -7.785 -16.236 -8.328 1.00 95.81 101 THR A CA 1
ATOM 780 C C . THR A 1 101 ? -8.425 -14.868 -8.619 1.00 95.81 101 THR A C 1
ATOM 782 O O . THR A 1 101 ? -8.796 -14.127 -7.700 1.00 95.81 101 THR A O 1
ATOM 785 N N . PRO A 1 102 ? -8.617 -14.496 -9.899 1.00 96.00 102 PRO A N 1
ATOM 786 C CA . PRO A 1 102 ? -9.398 -13.309 -10.256 1.00 96.00 102 PRO A CA 1
ATOM 787 C C . PRO A 1 102 ? -10.834 -13.333 -9.701 1.00 96.00 102 PRO A C 1
ATOM 789 O O . PRO A 1 102 ? -11.402 -12.285 -9.380 1.00 96.00 102 PRO A O 1
ATOM 792 N N . GLU A 1 103 ? -11.430 -14.517 -9.574 1.00 97.19 103 GLU A N 1
ATOM 793 C CA . GLU A 1 103 ? -12.753 -14.739 -8.988 1.00 97.19 103 GLU A CA 1
ATOM 794 C C . GLU A 1 103 ? -12.747 -14.473 -7.480 1.00 97.19 103 GLU A C 1
ATOM 796 O O . GLU A 1 103 ? -13.654 -13.795 -6.984 1.00 97.19 103 GLU A O 1
ATOM 801 N N . ASP A 1 104 ? -11.694 -14.899 -6.776 1.00 97.69 104 ASP A N 1
ATOM 802 C CA . ASP A 1 104 ? -11.495 -14.582 -5.360 1.00 97.69 104 ASP A CA 1
ATOM 803 C C . ASP A 1 104 ? -11.406 -13.074 -5.146 1.00 97.69 104 ASP A C 1
ATOM 805 O O . ASP A 1 104 ? -12.092 -12.539 -4.279 1.00 97.69 104 ASP A O 1
ATOM 809 N N . LEU A 1 105 ? -10.649 -12.352 -5.981 1.00 98.12 105 LEU A N 1
ATOM 810 C CA . LEU A 1 105 ? -10.565 -10.890 -5.885 1.00 98.12 105 LEU A CA 1
ATOM 811 C C . LEU A 1 105 ? -11.939 -10.221 -6.034 1.00 98.12 105 LEU A C 1
ATOM 813 O O . LEU A 1 105 ? -12.256 -9.296 -5.285 1.00 98.12 105 LEU A O 1
ATOM 817 N N . LYS A 1 106 ? -12.799 -10.705 -6.941 1.00 98.12 106 LYS A N 1
ATOM 818 C CA . LYS A 1 106 ? -14.181 -10.201 -7.071 1.00 98.12 106 LYS A CA 1
ATOM 819 C C . LYS A 1 106 ? -15.008 -10.495 -5.813 1.00 98.12 106 LYS A C 1
ATOM 821 O O . LYS A 1 106 ? -15.787 -9.639 -5.380 1.00 98.12 106 LYS A O 1
ATOM 826 N N . ALA A 1 107 ? -14.861 -11.685 -5.228 1.00 98.50 107 ALA A N 1
ATOM 827 C CA . ALA A 1 107 ? -15.562 -12.078 -4.006 1.00 98.50 107 ALA A CA 1
ATOM 828 C C . ALA A 1 107 ? -15.104 -11.253 -2.790 1.00 98.50 107 ALA A C 1
ATOM 830 O O . ALA A 1 107 ? -15.949 -10.725 -2.059 1.00 98.50 107 ALA A O 1
ATOM 831 N N . ILE A 1 108 ? -13.791 -11.066 -2.634 1.00 98.62 108 ILE A N 1
ATOM 832 C CA . ILE A 1 108 ? -13.164 -10.245 -1.593 1.00 98.62 108 ILE A CA 1
ATOM 833 C C . ILE A 1 108 ? -13.631 -8.800 -1.722 1.00 98.62 108 ILE A C 1
ATOM 835 O O . ILE A 1 108 ? -14.174 -8.253 -0.766 1.00 98.62 108 ILE A O 1
ATOM 839 N N . GLU A 1 109 ? -13.537 -8.193 -2.907 1.00 98.62 109 GLU A N 1
ATOM 840 C CA . GLU A 1 109 ? -13.966 -6.806 -3.120 1.00 98.62 109 GLU A CA 1
ATOM 841 C C . GLU A 1 109 ? -15.463 -6.624 -2.798 1.00 98.62 109 GLU A C 1
ATOM 843 O O . GLU A 1 109 ? -15.874 -5.637 -2.178 1.00 98.62 109 GLU A O 1
ATOM 848 N N . LYS A 1 110 ? -16.306 -7.606 -3.150 1.00 98.62 110 LYS A N 1
ATOM 849 C CA . LYS A 1 110 ? -17.729 -7.622 -2.770 1.00 98.62 110 LYS A CA 1
ATOM 850 C C . LYS A 1 110 ? -17.913 -7.717 -1.254 1.00 98.62 110 LYS A C 1
ATOM 852 O O . LYS A 1 110 ? -18.821 -7.068 -0.726 1.00 98.62 110 LYS A O 1
ATOM 857 N N . ARG A 1 111 ? -17.098 -8.506 -0.548 1.00 98.50 111 ARG A N 1
ATOM 858 C CA . ARG A 1 111 ? -17.155 -8.612 0.917 1.00 98.50 111 ARG A CA 1
ATOM 859 C C . ARG A 1 111 ? -16.661 -7.339 1.598 1.00 98.50 111 ARG A C 1
ATOM 861 O O . ARG A 1 111 ? -17.374 -6.847 2.469 1.00 98.50 111 ARG A O 1
ATOM 868 N N . MET A 1 112 ? -15.560 -6.746 1.141 1.00 98.62 112 MET A N 1
ATOM 869 C CA . MET A 1 112 ? -15.057 -5.452 1.621 1.00 98.62 112 MET A CA 1
ATOM 870 C C . MET A 1 112 ? -16.139 -4.371 1.540 1.00 98.62 112 MET A C 1
ATOM 872 O O . MET A 1 112 ? -16.425 -3.703 2.529 1.00 98.62 112 MET A O 1
ATOM 876 N N . ARG A 1 113 ? -16.844 -4.260 0.402 1.00 98.50 113 ARG A N 1
ATOM 877 C CA . ARG A 1 113 ? -17.968 -3.313 0.261 1.00 98.50 113 ARG A CA 1
ATOM 878 C C . ARG A 1 113 ? -19.107 -3.575 1.246 1.00 98.50 113 ARG A C 1
ATOM 880 O O . ARG A 1 113 ? -19.778 -2.632 1.657 1.00 98.50 113 ARG A O 1
ATOM 887 N N . LYS A 1 114 ? -19.369 -4.835 1.613 1.00 98.25 114 LYS A N 1
ATOM 888 C CA . LYS A 1 114 ? -20.359 -5.160 2.652 1.00 98.25 114 LYS A CA 1
ATOM 889 C C . LYS A 1 114 ? -19.865 -4.732 4.033 1.00 98.25 114 LYS A C 1
ATOM 891 O O . LYS A 1 114 ? -20.651 -4.144 4.761 1.00 98.25 114 LYS A O 1
ATOM 896 N N . LEU A 1 115 ? -18.600 -4.992 4.364 1.00 98.19 115 LEU A N 1
ATOM 897 C CA . LEU A 1 115 ? -17.988 -4.597 5.637 1.00 98.19 115 LEU A CA 1
ATOM 898 C C . LEU A 1 115 ? -17.993 -3.077 5.823 1.00 98.19 115 LEU A C 1
ATOM 900 O O . LEU A 1 115 ? -18.474 -2.602 6.845 1.00 98.19 115 LEU A O 1
ATOM 904 N N . ILE A 1 116 ? -17.605 -2.313 4.800 1.00 98.12 116 ILE A N 1
ATOM 905 C CA . ILE A 1 116 ? -17.663 -0.839 4.806 1.00 98.12 116 ILE A CA 1
ATOM 906 C C . ILE A 1 116 ? -19.068 -0.335 5.169 1.00 98.12 116 ILE A C 1
ATOM 908 O O . ILE A 1 116 ? -19.224 0.554 6.002 1.00 98.12 116 ILE A O 1
ATOM 912 N N . LYS A 1 117 ? -20.116 -0.955 4.608 1.00 97.69 117 LYS A N 1
ATOM 913 C CA . LYS A 1 117 ? -21.516 -0.596 4.897 1.00 97.69 117 LYS A CA 1
ATOM 914 C C . LYS A 1 117 ? -21.962 -0.914 6.324 1.00 97.69 117 LYS A C 1
ATOM 916 O O . LYS A 1 117 ? -22.957 -0.349 6.764 1.00 97.69 117 LYS A O 1
ATOM 921 N N . THR A 1 118 ? -21.268 -1.802 7.039 1.00 97.50 118 THR A N 1
ATOM 922 C CA . THR A 1 118 ? -21.573 -2.082 8.454 1.00 97.50 118 THR A CA 1
ATOM 923 C C . THR A 1 118 ? -21.096 -0.982 9.395 1.00 97.50 118 THR A C 1
ATOM 925 O O . THR A 1 118 ? -21.501 -0.970 10.552 1.00 97.50 118 THR A O 1
ATOM 928 N N . ASN A 1 119 ? -20.287 -0.039 8.901 1.00 97.50 119 ASN A N 1
ATOM 929 C CA . ASN A 1 119 ? -19.857 1.141 9.638 1.00 97.50 119 ASN A CA 1
ATOM 930 C C . ASN A 1 119 ? -19.158 0.832 10.976 1.00 97.50 119 ASN A C 1
ATOM 932 O O . ASN A 1 119 ? -19.339 1.551 11.955 1.00 97.50 119 ASN A O 1
ATOM 936 N N . GLN A 1 120 ? -18.369 -0.245 11.017 1.00 98.12 120 GLN A N 1
ATOM 937 C CA . GLN A 1 120 ? -17.597 -0.645 12.195 1.00 98.12 120 GLN A CA 1
ATOM 938 C C . GLN A 1 120 ? -16.654 0.477 12.637 1.00 98.12 120 GLN A C 1
ATOM 940 O O . GLN A 1 120 ? -15.892 0.989 11.812 1.00 98.12 120 GLN A O 1
ATOM 945 N N . THR A 1 121 ? -16.710 0.830 13.920 1.00 97.56 121 THR A N 1
ATOM 946 C CA . THR A 1 121 ? -15.767 1.743 14.575 1.00 97.56 121 THR A CA 1
ATOM 947 C C . THR A 1 121 ? -14.375 1.126 14.608 1.00 97.56 121 THR A C 1
ATOM 949 O O . THR A 1 121 ? -14.247 -0.080 14.816 1.00 97.56 121 THR A O 1
ATOM 952 N N . LEU A 1 122 ? -13.350 1.956 14.405 1.00 97.19 122 LEU A N 1
ATOM 953 C CA . LEU A 1 122 ? -11.960 1.573 14.629 1.00 97.19 122 LEU A CA 1
ATOM 954 C C . LEU A 1 122 ? -11.576 1.931 16.066 1.00 97.19 122 LEU A C 1
ATOM 956 O O . LEU A 1 122 ? -11.562 3.103 16.466 1.00 97.19 122 LEU A O 1
ATOM 960 N N . GLU A 1 123 ? -11.285 0.904 16.851 1.00 96.50 123 GLU A N 1
ATOM 961 C CA . GLU A 1 123 ? -10.900 1.031 18.252 1.00 96.50 123 GLU A CA 1
ATOM 962 C C . GLU A 1 123 ? -9.408 0.753 18.398 1.00 96.50 123 GLU A C 1
ATOM 964 O O . GLU A 1 123 ? -8.935 -0.328 18.055 1.00 96.50 123 GLU A O 1
ATOM 969 N N . ARG A 1 124 ? -8.666 1.748 18.894 1.00 96.69 124 ARG A N 1
ATOM 970 C CA . ARG A 1 124 ? -7.256 1.592 19.248 1.00 96.69 124 ARG A CA 1
ATOM 971 C C . ARG A 1 124 ? -7.171 0.994 20.647 1.00 96.69 124 ARG A C 1
ATOM 973 O O . ARG A 1 124 ? -7.680 1.584 21.602 1.00 96.69 124 ARG A O 1
ATOM 980 N N . LEU A 1 125 ? -6.512 -0.149 20.752 1.00 96.06 125 LEU A N 1
ATOM 981 C CA . LEU A 1 125 ? -6.224 -0.842 21.999 1.00 96.06 125 LEU A CA 1
ATOM 982 C C . LEU A 1 125 ? -4.733 -0.706 22.288 1.00 96.06 125 LEU A C 1
ATOM 984 O O . LEU A 1 125 ? -3.915 -1.015 21.426 1.00 96.06 125 LEU A O 1
ATOM 988 N N . GLU A 1 126 ? -4.392 -0.248 23.486 1.00 94.94 126 GLU A N 1
ATOM 989 C CA . GLU A 1 126 ? -3.016 -0.228 23.983 1.00 94.94 126 GLU A CA 1
ATOM 990 C C . GLU A 1 126 ? -2.908 -1.269 25.088 1.00 94.94 126 GLU A C 1
ATOM 992 O O . GLU A 1 126 ? -3.731 -1.285 26.005 1.00 94.94 126 GLU A O 1
ATOM 997 N N . MET A 1 127 ? -1.946 -2.174 24.952 1.00 95.75 127 MET A N 1
ATOM 998 C CA . MET A 1 127 ? -1.792 -3.317 25.846 1.00 95.75 127 MET A CA 1
ATOM 999 C C . MET A 1 127 ? -0.321 -3.728 25.965 1.00 95.75 127 MET A C 1
ATOM 1001 O O . MET A 1 127 ? 0.484 -3.398 25.083 1.00 95.75 127 MET A O 1
ATOM 1005 N N . PRO A 1 128 ? 0.046 -4.467 27.027 1.00 97.12 128 PRO A N 1
ATOM 1006 C CA . PRO A 1 128 ? 1.347 -5.109 27.120 1.00 97.12 128 PRO A CA 1
ATOM 1007 C C . PRO A 1 128 ? 1.612 -6.028 25.929 1.00 97.12 128 PRO A C 1
ATOM 1009 O O . PRO A 1 128 ? 0.707 -6.686 25.407 1.00 97.12 128 PRO A O 1
ATOM 1012 N N . LYS A 1 129 ? 2.876 -6.103 25.524 1.00 95.75 129 LYS A N 1
ATOM 1013 C CA . LYS A 1 129 ? 3.328 -6.959 24.424 1.00 95.75 129 LYS A CA 1
ATOM 1014 C C . LYS A 1 129 ? 2.895 -8.415 24.586 1.00 95.75 129 LYS A C 1
ATOM 1016 O O . LYS A 1 129 ? 2.418 -9.022 23.631 1.00 95.75 129 LYS A O 1
ATOM 1021 N N . GLU A 1 130 ? 3.021 -8.956 25.792 1.00 95.50 130 GLU A N 1
ATOM 1022 C CA . GLU A 1 130 ? 2.686 -10.344 26.110 1.00 95.50 130 GLU A CA 1
ATOM 1023 C C . GLU A 1 130 ? 1.190 -10.625 25.926 1.00 95.50 130 GLU A C 1
ATOM 1025 O O . GLU A 1 130 ? 0.816 -11.693 25.447 1.00 95.50 130 GLU A O 1
ATOM 1030 N N . GLU A 1 131 ? 0.333 -9.653 26.252 1.00 96.50 131 GLU A N 1
ATOM 1031 C CA . GLU A 1 131 ? -1.115 -9.763 26.061 1.00 96.50 131 GLU A CA 1
ATOM 1032 C C . GLU A 1 131 ? -1.470 -9.799 24.570 1.00 96.50 131 GLU A C 1
ATOM 1034 O O . GLU A 1 131 ? -2.246 -10.651 24.136 1.00 96.50 131 GLU A O 1
ATOM 1039 N N . ALA A 1 132 ? -0.841 -8.941 23.761 1.00 95.88 132 ALA A N 1
ATOM 1040 C CA . ALA A 1 132 ? -1.017 -8.969 22.312 1.00 95.88 132 ALA A CA 1
ATOM 1041 C C . ALA A 1 132 ? -0.536 -10.298 21.701 1.00 95.88 132 ALA A C 1
ATOM 1043 O O . ALA A 1 132 ? -1.250 -10.881 20.883 1.00 95.88 132 ALA A O 1
ATOM 1044 N N . GLU A 1 133 ? 0.633 -10.811 22.114 1.00 95.69 133 GLU A N 1
ATOM 1045 C CA . GLU A 1 133 ? 1.132 -12.125 21.674 1.00 95.69 133 GLU A CA 1
ATOM 1046 C C . GLU A 1 133 ? 0.121 -13.239 21.992 1.00 95.69 133 GLU A C 1
ATOM 1048 O O . GLU A 1 133 ? -0.166 -14.065 21.124 1.00 95.69 133 GLU A O 1
ATOM 1053 N N . MET A 1 134 ? -0.473 -13.235 23.190 1.00 96.50 134 MET A N 1
ATOM 1054 C CA . MET A 1 134 ? -1.506 -14.205 23.571 1.00 96.50 134 MET A CA 1
ATOM 1055 C C . MET A 1 134 ? -2.755 -14.103 22.690 1.00 96.50 134 MET A C 1
ATOM 1057 O O . MET A 1 134 ? -3.219 -15.121 22.180 1.00 96.50 134 MET A O 1
ATOM 1061 N N . ILE A 1 135 ? -3.273 -12.893 22.452 1.00 96.19 135 ILE A N 1
ATOM 1062 C CA . ILE A 1 135 ? -4.472 -12.683 21.623 1.00 96.19 135 ILE A CA 1
ATOM 1063 C C . ILE A 1 135 ? -4.263 -13.210 20.198 1.00 96.19 135 ILE A C 1
ATOM 1065 O O . ILE A 1 135 ? -5.157 -13.853 19.640 1.00 96.19 135 ILE A O 1
ATOM 1069 N N . PHE A 1 136 ? -3.104 -12.942 19.589 1.00 96.44 136 PHE A N 1
ATOM 1070 C CA . PHE A 1 136 ? -2.813 -13.429 18.238 1.00 96.44 136 PHE A CA 1
ATOM 1071 C C . PHE A 1 136 ? -2.560 -14.939 18.209 1.00 96.44 136 PHE A C 1
ATOM 1073 O O . PHE A 1 136 ? -3.035 -15.603 17.286 1.00 96.44 136 PHE A O 1
ATOM 1080 N N . ALA A 1 137 ? -1.910 -15.501 19.232 1.00 95.88 137 ALA A N 1
ATOM 1081 C CA . ALA A 1 137 ? -1.703 -16.944 19.351 1.00 95.88 137 ALA A CA 1
ATOM 1082 C C . ALA A 1 137 ? -3.032 -17.707 19.494 1.00 95.88 137 ALA A C 1
ATOM 1084 O O . ALA A 1 137 ? -3.257 -18.693 18.795 1.00 95.88 137 ALA A O 1
ATOM 1085 N N . GLU A 1 138 ? -3.959 -17.220 20.325 1.00 95.56 138 GLU A N 1
ATOM 1086 C CA . GLU A 1 138 ? -5.301 -17.808 20.482 1.00 95.56 138 GLU A CA 1
ATOM 1087 C C . GLU A 1 138 ? -6.125 -17.757 19.187 1.00 95.56 138 GLU A C 1
ATOM 1089 O O . GLU A 1 138 ? -6.992 -18.603 18.957 1.00 95.56 138 GLU A O 1
ATOM 1094 N N . LYS A 1 139 ? -5.844 -16.780 18.318 1.00 92.56 139 LYS A N 1
ATOM 1095 C CA . LYS A 1 139 ? -6.459 -16.639 16.990 1.00 92.56 139 LYS A CA 1
ATOM 1096 C C . LYS A 1 139 ? -5.738 -17.428 15.891 1.00 92.56 139 LYS A C 1
ATOM 1098 O O . LYS A 1 139 ? -6.221 -17.426 14.758 1.00 92.56 139 LYS A O 1
ATOM 1103 N N . GLY A 1 140 ? -4.620 -18.091 16.201 1.00 93.38 140 GLY A N 1
ATOM 1104 C CA . GLY A 1 140 ? -3.800 -18.829 15.235 1.00 93.38 140 GLY A CA 1
ATOM 1105 C C . GLY A 1 140 ? -3.053 -17.937 14.233 1.00 93.38 140 GLY A C 1
ATOM 1106 O O . GLY A 1 140 ? -2.786 -18.364 13.111 1.00 93.38 140 GLY A O 1
ATOM 1107 N N . GLU A 1 141 ? -2.758 -16.686 14.600 1.00 94.25 141 GLU A N 1
ATOM 1108 C CA . GLU A 1 141 ? -2.055 -15.707 13.759 1.00 94.25 141 GLU A CA 1
ATOM 1109 C C . GLU A 1 141 ? -0.550 -15.684 14.075 1.00 94.25 141 GLU A C 1
ATOM 1111 O O . GLU A 1 141 ? -0.022 -14.699 14.597 1.00 94.25 141 GLU A O 1
ATOM 1116 N N . ASP A 1 142 ? 0.161 -16.767 13.752 1.00 93.44 142 ASP A N 1
ATOM 1117 C CA . ASP A 1 142 ? 1.578 -16.937 14.117 1.00 93.44 142 ASP A CA 1
ATOM 1118 C C . ASP A 1 142 ? 2.476 -15.823 13.557 1.00 93.44 142 ASP A C 1
ATOM 1120 O O . ASP A 1 142 ? 3.366 -15.323 14.248 1.00 93.44 142 ASP A O 1
ATOM 1124 N N . LEU A 1 143 ? 2.202 -15.364 12.329 1.00 93.56 143 LEU A N 1
ATOM 1125 C CA . LEU A 1 143 ? 2.924 -14.243 11.716 1.00 93.56 143 LEU A CA 1
ATOM 1126 C C . LEU A 1 143 ? 2.766 -12.941 12.510 1.00 93.56 143 LEU A C 1
ATOM 1128 O O . LEU A 1 143 ? 3.694 -12.132 12.569 1.00 93.56 143 LEU A O 1
ATOM 1132 N N . LYS A 1 144 ? 1.603 -12.722 13.135 1.00 93.94 144 LYS A N 1
ATOM 1133 C CA . LYS A 1 144 ? 1.360 -11.543 13.976 1.00 93.94 144 LYS A CA 1
ATOM 1134 C C . LYS A 1 144 ? 2.049 -11.671 15.323 1.00 93.94 144 LYS A C 1
ATOM 1136 O O . LYS A 1 144 ? 2.615 -10.682 15.777 1.00 93.94 144 LYS A O 1
ATOM 1141 N N . VAL A 1 145 ? 2.078 -12.867 15.914 1.00 94.69 145 VAL A N 1
ATOM 1142 C CA . VAL A 1 145 ? 2.872 -13.139 17.125 1.00 94.69 145 VAL A CA 1
ATOM 1143 C C . VAL A 1 145 ? 4.347 -12.816 16.872 1.00 94.69 145 VAL A C 1
ATOM 1145 O O . VAL A 1 145 ? 4.958 -12.081 17.646 1.00 94.69 145 VAL A O 1
ATOM 1148 N N . GLU A 1 146 ? 4.907 -13.289 15.755 1.00 92.00 146 GLU A N 1
ATOM 1149 C CA . GLU A 1 146 ? 6.284 -12.971 15.356 1.00 92.00 146 GLU A CA 1
ATOM 1150 C C . GLU A 1 146 ? 6.484 -11.457 15.167 1.00 92.00 146 GLU A C 1
ATOM 1152 O O . GLU A 1 146 ? 7.457 -10.881 15.654 1.00 92.00 146 GLU A O 1
ATOM 1157 N N . LEU A 1 147 ? 5.543 -10.785 14.499 1.00 90.94 147 LEU A N 1
ATOM 1158 C CA . LEU A 1 147 ? 5.635 -9.352 14.230 1.00 90.94 147 LEU A CA 1
ATOM 1159 C C . LEU A 1 147 ? 5.590 -8.506 15.513 1.00 90.94 147 LEU A C 1
ATOM 1161 O O . LEU A 1 147 ? 6.357 -7.549 15.636 1.00 90.94 147 LEU A O 1
ATOM 1165 N N . VAL A 1 148 ? 4.724 -8.863 16.466 1.00 93.00 148 VAL A N 1
ATOM 1166 C CA . VAL A 1 148 ? 4.654 -8.232 17.793 1.00 93.00 148 VAL A CA 1
ATOM 1167 C C . VAL A 1 148 ? 5.958 -8.462 18.550 1.00 93.00 148 VAL A C 1
ATOM 1169 O O . VAL A 1 148 ? 6.518 -7.510 19.098 1.00 93.00 148 VAL A O 1
ATOM 1172 N N . ARG A 1 149 ? 6.492 -9.688 18.530 1.00 90.56 149 ARG A N 1
ATOM 1173 C CA . ARG A 1 149 ? 7.753 -10.024 19.199 1.00 90.56 149 ARG A CA 1
ATOM 1174 C C . ARG A 1 149 ? 8.925 -9.188 18.6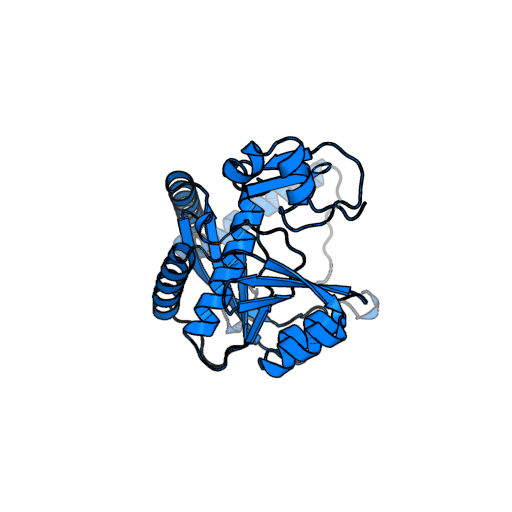95 1.00 90.56 149 ARG A C 1
ATOM 1176 O O . ARG A 1 149 ? 9.732 -8.726 19.501 1.00 90.56 149 ARG A O 1
ATOM 1183 N N . ASP A 1 150 ? 8.992 -8.955 17.394 1.00 86.56 150 ASP A N 1
ATOM 1184 C CA . ASP A 1 150 ? 10.148 -8.305 16.781 1.00 86.56 150 ASP A CA 1
ATOM 1185 C C . ASP A 1 150 ? 10.052 -6.781 16.749 1.00 86.56 150 ASP A C 1
ATOM 1187 O O . ASP A 1 150 ? 11.067 -6.099 16.883 1.00 86.56 150 ASP A O 1
ATOM 1191 N N . LYS A 1 151 ? 8.849 -6.232 16.543 1.00 83.50 151 LYS A N 1
ATOM 1192 C CA . LYS A 1 151 ? 8.649 -4.783 16.376 1.00 83.50 151 LYS A CA 1
ATOM 1193 C C . LYS A 1 151 ? 7.996 -4.101 17.574 1.00 83.50 151 LYS A C 1
ATOM 1195 O O . LYS A 1 151 ? 8.038 -2.877 17.658 1.00 83.50 151 LYS A O 1
ATOM 1200 N N . GLY A 1 152 ? 7.373 -4.858 18.472 1.00 80.19 152 GLY A N 1
ATOM 1201 C CA . GLY A 1 152 ? 6.712 -4.318 19.655 1.00 80.19 152 GLY A CA 1
ATOM 1202 C C . GLY A 1 152 ? 7.700 -3.953 20.762 1.00 80.19 152 GLY A C 1
ATOM 1203 O O . GLY A 1 152 ? 8.568 -4.760 21.114 1.00 80.19 152 GLY A O 1
ATOM 1204 N N . GLY A 1 153 ? 7.530 -2.757 21.334 1.00 87.69 153 GLY A N 1
ATOM 1205 C CA . GLY A 1 153 ? 8.081 -2.406 22.648 1.00 87.69 153 GLY A CA 1
ATOM 1206 C C . GLY A 1 153 ? 7.253 -3.015 23.786 1.00 87.69 153 GLY A C 1
ATOM 1207 O O . GLY A 1 153 ? 6.368 -3.826 23.531 1.00 87.69 153 GLY A O 1
ATOM 1208 N N . ASP A 1 154 ? 7.501 -2.603 25.031 1.00 90.75 154 ASP A N 1
ATOM 1209 C CA . ASP A 1 154 ? 6.789 -3.126 26.217 1.00 90.75 154 ASP A CA 1
ATOM 1210 C C . ASP A 1 154 ? 5.268 -2.888 26.160 1.00 90.75 154 ASP A C 1
ATOM 1212 O O . ASP A 1 154 ? 4.476 -3.660 26.700 1.00 90.75 154 ASP A O 1
ATOM 1216 N N . GLN A 1 155 ? 4.861 -1.806 25.494 1.00 92.69 155 GLN A N 1
ATOM 1217 C CA . GLN A 1 155 ? 3.476 -1.477 25.180 1.00 92.69 155 GLN A CA 1
ATOM 1218 C C . GLN A 1 155 ? 3.309 -1.434 23.665 1.00 92.69 155 GLN A C 1
ATOM 1220 O O . GLN A 1 155 ? 4.104 -0.810 22.955 1.00 92.69 155 GLN A O 1
ATOM 1225 N N . VAL A 1 156 ? 2.261 -2.086 23.176 1.00 95.31 156 VAL A N 1
ATOM 1226 C CA . VAL A 1 156 ? 1.935 -2.173 21.754 1.00 95.31 156 VAL A CA 1
ATOM 1227 C C . VAL A 1 156 ? 0.526 -1.670 21.498 1.00 95.31 156 VAL A C 1
ATOM 1229 O O . VAL A 1 156 ? -0.337 -1.706 22.376 1.00 95.31 156 VAL A O 1
ATOM 1232 N N . SER A 1 157 ? 0.285 -1.214 20.270 1.00 95.62 157 SER A N 1
ATOM 1233 C CA . SER A 1 157 ? -1.047 -0.834 19.821 1.00 95.62 157 SER A CA 1
ATOM 1234 C C . SER A 1 157 ? -1.616 -1.832 18.829 1.00 95.62 157 SER A C 1
ATOM 1236 O O . SER A 1 157 ? -0.932 -2.288 17.911 1.00 95.62 157 SER A O 1
ATOM 1238 N N . CYS A 1 158 ? -2.898 -2.122 18.995 1.00 96.62 158 CYS A N 1
ATOM 1239 C CA . CYS A 1 158 ? -3.697 -2.881 18.048 1.00 96.62 158 CYS A CA 1
ATOM 1240 C C . CYS A 1 158 ? -4.921 -2.064 17.632 1.00 96.62 158 CYS A C 1
ATOM 1242 O O . CYS A 1 158 ? -5.406 -1.225 18.393 1.00 96.62 158 CYS A O 1
ATOM 1244 N N . TYR A 1 159 ? -5.444 -2.329 16.439 1.00 97.62 159 TYR A N 1
ATOM 1245 C CA . TYR A 1 159 ? -6.713 -1.766 15.982 1.00 97.62 159 TYR A CA 1
ATOM 1246 C C . TYR A 1 159 ? -7.745 -2.863 15.808 1.00 97.62 159 TYR A C 1
ATOM 1248 O O . TYR A 1 159 ? -7.502 -3.848 15.111 1.00 97.62 159 TYR A O 1
ATOM 1256 N N . GLN A 1 160 ? -8.910 -2.663 16.413 1.00 97.50 160 GLN A N 1
ATOM 1257 C CA . GLN A 1 160 ? -10.051 -3.555 16.304 1.00 97.50 160 GLN A CA 1
ATOM 1258 C C . GLN A 1 160 ? -11.153 -2.926 15.438 1.00 97.50 160 GLN A C 1
ATOM 1260 O O . GLN A 1 160 ? -11.521 -1.767 15.629 1.00 97.50 160 GLN A O 1
ATOM 1265 N N . GLN A 1 161 ? -11.692 -3.706 14.494 1.00 96.88 161 GLN A N 1
ATOM 1266 C CA . GLN A 1 161 ? -12.908 -3.403 13.728 1.00 96.88 161 GLN A CA 1
ATOM 1267 C C . GLN A 1 161 ? -13.855 -4.608 13.743 1.00 96.88 161 GLN A C 1
ATOM 1269 O O . GLN A 1 161 ? -13.614 -5.652 13.127 1.00 96.88 161 GLN A O 1
ATOM 1274 N N . GLY A 1 162 ? -14.951 -4.477 14.492 1.00 94.75 162 GLY A N 1
ATOM 1275 C CA . GLY A 1 162 ? -15.836 -5.606 14.769 1.00 94.75 162 GLY A CA 1
ATOM 1276 C C . GLY A 1 162 ? -15.070 -6.750 15.443 1.00 94.75 162 GLY A C 1
ATOM 1277 O O . GLY A 1 162 ? -14.492 -6.577 16.512 1.00 94.75 162 GLY A O 1
ATOM 1278 N N . ASN A 1 163 ? -15.048 -7.919 14.801 1.00 92.56 163 ASN A N 1
ATOM 1279 C CA . ASN A 1 163 ? -14.378 -9.115 15.330 1.00 92.56 163 ASN A CA 1
ATOM 1280 C C . ASN A 1 163 ? -12.915 -9.260 14.874 1.00 92.56 163 ASN A C 1
ATOM 1282 O O . ASN A 1 163 ? -12.235 -10.199 15.295 1.00 92.56 163 ASN A O 1
ATOM 1286 N N . PHE A 1 164 ? -12.444 -8.377 13.993 1.00 96.50 164 PHE A N 1
ATOM 1287 C CA . PHE A 1 164 ? -11.075 -8.390 13.488 1.00 96.50 164 PHE A CA 1
ATOM 1288 C C . PHE A 1 164 ? -10.200 -7.459 14.324 1.00 96.50 164 PHE A C 1
ATOM 1290 O O . PHE A 1 164 ? -10.607 -6.337 14.616 1.00 96.50 164 PHE A O 1
ATOM 1297 N N . ILE A 1 165 ? -9.010 -7.929 14.688 1.00 96.94 165 ILE A N 1
ATOM 1298 C CA . ILE A 1 165 ? -7.983 -7.166 15.397 1.00 96.94 165 ILE A CA 1
ATOM 1299 C C . ILE A 1 165 ? -6.667 -7.311 14.643 1.00 96.94 165 ILE A C 1
ATOM 1301 O O . ILE A 1 165 ? -6.357 -8.398 14.155 1.00 96.94 165 ILE A O 1
ATOM 1305 N N . ASP A 1 166 ? -5.907 -6.225 14.560 1.00 97.06 166 ASP A N 1
ATOM 1306 C CA . ASP A 1 166 ? -4.624 -6.200 13.874 1.00 97.06 166 ASP A CA 1
ATOM 1307 C C . ASP A 1 166 ? -3.559 -5.450 14.678 1.00 97.06 166 ASP A C 1
ATOM 1309 O O . ASP A 1 166 ? -3.853 -4.421 15.292 1.00 97.06 166 ASP A O 1
ATOM 1313 N N . PHE A 1 167 ? -2.321 -5.949 14.652 1.00 96.44 167 PHE A N 1
ATOM 1314 C CA . PHE A 1 167 ? -1.169 -5.263 15.231 1.00 96.44 167 PHE A CA 1
ATOM 1315 C C . PHE A 1 167 ? -0.755 -4.130 14.296 1.00 96.44 167 PHE A C 1
ATOM 1317 O O . PHE A 1 167 ? -0.250 -4.366 13.196 1.00 96.44 167 PHE A O 1
ATOM 1324 N N . CYS A 1 168 ? -1.001 -2.896 14.729 1.00 95.56 168 CYS A N 1
ATOM 1325 C CA . CYS A 1 168 ? -0.841 -1.722 13.892 1.00 95.56 168 CYS A CA 1
ATOM 1326 C C . CYS A 1 168 ? -0.638 -0.462 14.741 1.00 95.56 168 CYS A C 1
ATOM 1328 O O . CYS A 1 168 ? -1.281 -0.266 15.774 1.00 95.56 168 CYS A O 1
ATOM 1330 N N . THR A 1 169 ? 0.244 0.424 14.284 1.00 94.00 169 THR A N 1
ATOM 1331 C CA . THR A 1 169 ? 0.522 1.712 14.934 1.00 94.00 169 THR A CA 1
ATOM 1332 C C . THR A 1 169 ? -0.479 2.802 14.569 1.00 94.00 169 THR A C 1
ATOM 1334 O O . THR A 1 169 ? -0.538 3.811 15.268 1.00 94.00 169 THR A O 1
ATOM 1337 N N . GLY A 1 170 ? -1.298 2.586 13.536 1.00 93.75 170 GLY A N 1
ATOM 1338 C CA . GLY A 1 170 ? -2.165 3.605 12.952 1.00 93.75 170 GLY A CA 1
ATOM 1339 C C . GLY A 1 170 ? -1.370 4.638 12.144 1.00 93.75 170 GLY A C 1
ATOM 1340 O O . GLY A 1 170 ? -0.206 4.385 11.816 1.00 93.75 170 GLY A O 1
ATOM 1341 N N . PRO A 1 171 ? -1.981 5.788 11.818 1.00 96.56 171 PRO A N 1
ATOM 1342 C CA . PRO A 1 171 ? -3.365 6.177 12.126 1.00 96.56 171 PRO A CA 1
ATOM 1343 C C . PRO A 1 171 ? -4.416 5.515 11.2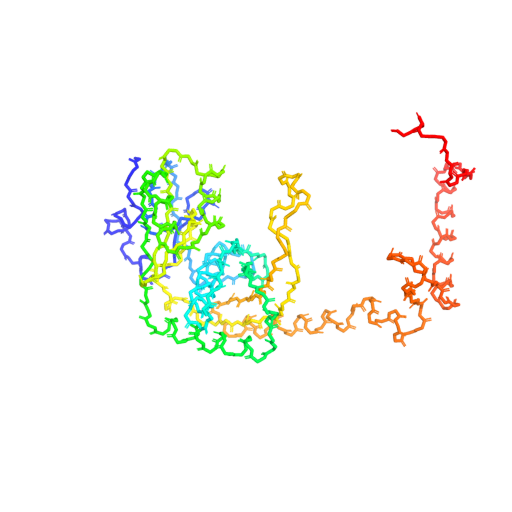11 1.00 96.56 171 PRO A C 1
ATOM 1345 O O . PRO A 1 171 ? -4.105 5.063 10.104 1.00 96.56 171 PRO A O 1
ATOM 1348 N N . HIS A 1 172 ? -5.676 5.490 11.664 1.00 97.44 172 HIS A N 1
ATOM 1349 C CA . HIS A 1 172 ? -6.836 4.977 10.914 1.00 97.44 172 HIS A CA 1
ATOM 1350 C C . HIS A 1 172 ? -8.010 5.965 10.837 1.00 97.44 172 HIS A C 1
ATOM 1352 O O . HIS A 1 172 ? -8.146 6.881 11.641 1.00 97.44 172 HIS A O 1
ATOM 1358 N N . LEU A 1 173 ? -8.912 5.748 9.876 1.00 96.81 173 LEU A N 1
ATOM 1359 C CA . LEU A 1 173 ? -10.211 6.420 9.841 1.00 96.81 173 LEU A CA 1
ATOM 1360 C C . LEU A 1 173 ? -11.031 6.045 11.090 1.00 96.81 173 LEU A C 1
ATOM 1362 O O . LEU A 1 173 ? -10.910 4.924 11.583 1.00 96.81 173 LEU A O 1
ATOM 1366 N N . PRO A 1 174 ? -11.947 6.911 11.562 1.00 95.62 174 PRO A N 1
ATOM 1367 C CA . PRO A 1 174 ? -12.718 6.648 12.781 1.00 95.62 174 PRO A CA 1
ATOM 1368 C C . PRO A 1 174 ? -13.652 5.434 12.674 1.00 95.62 174 PRO A C 1
ATOM 1370 O O . PRO A 1 174 ? -13.969 4.796 13.676 1.00 95.62 174 PRO A O 1
ATOM 1373 N N . HIS A 1 175 ? -14.128 5.129 11.468 1.00 96.75 175 HIS A N 1
ATOM 1374 C CA . HIS A 1 175 ? -14.985 3.985 11.189 1.00 96.75 175 HIS A CA 1
ATOM 1375 C C . HIS A 1 175 ? -14.905 3.603 9.707 1.00 96.75 175 HIS A C 1
ATOM 1377 O O . HIS A 1 175 ? -14.652 4.443 8.837 1.00 96.75 175 HIS A O 1
ATOM 1383 N N . THR A 1 176 ? -15.178 2.336 9.404 1.00 97.31 176 THR A N 1
ATOM 1384 C CA . THR A 1 176 ? -15.079 1.769 8.046 1.00 97.31 176 THR A CA 1
ATOM 1385 C C . THR A 1 176 ? -15.990 2.457 7.027 1.00 97.31 176 THR A C 1
ATOM 1387 O O . THR A 1 176 ? -15.634 2.533 5.856 1.00 97.31 176 THR A O 1
ATOM 1390 N N . GLY A 1 177 ? -17.122 3.034 7.444 1.00 95.75 177 GLY A N 1
ATOM 1391 C CA . GLY A 1 177 ? -18.028 3.753 6.538 1.00 95.75 177 GLY A CA 1
ATOM 1392 C C . GLY A 1 177 ? -17.508 5.101 6.023 1.00 95.75 177 GLY A C 1
ATOM 1393 O O . GLY A 1 177 ? -18.136 5.680 5.141 1.00 95.75 177 GLY A O 1
ATOM 1394 N N . LYS A 1 178 ? -16.370 5.607 6.527 1.00 94.62 178 LYS A N 1
ATOM 1395 C CA . LYS A 1 178 ? -15.664 6.755 5.921 1.00 94.62 178 LYS A CA 1
ATOM 1396 C C . LYS A 1 178 ? -14.858 6.366 4.674 1.00 94.62 178 LYS A C 1
ATOM 1398 O O . LYS A 1 178 ? -14.367 7.265 4.002 1.00 94.62 178 LYS A O 1
ATOM 1403 N N . ILE A 1 179 ? -14.728 5.074 4.358 1.00 95.25 179 ILE A N 1
ATOM 1404 C CA . ILE A 1 179 ? -14.123 4.585 3.111 1.00 95.25 179 ILE A CA 1
ATOM 1405 C C . ILE A 1 179 ? -15.191 4.645 2.008 1.00 95.25 179 ILE A C 1
ATOM 1407 O O . ILE A 1 179 ? -16.154 3.878 2.080 1.00 95.25 179 ILE A O 1
ATOM 1411 N N . PRO A 1 180 ? -15.072 5.501 0.978 1.00 88.94 180 PRO A N 1
ATOM 1412 C CA . PRO A 1 180 ? -16.171 5.675 0.035 1.00 88.94 180 PRO A CA 1
ATOM 1413 C C . PRO A 1 180 ? -16.030 4.795 -1.209 1.00 88.94 180 PRO A C 1
ATOM 1415 O O . PRO A 1 180 ? -16.965 4.057 -1.527 1.00 88.94 180 PRO A O 1
ATOM 1418 N N . VAL A 1 181 ? -14.884 4.814 -1.902 1.00 95.62 181 VAL A N 1
ATOM 1419 C CA . VAL A 1 181 ? -14.665 3.979 -3.093 1.00 95.62 181 VAL A CA 1
ATOM 1420 C C . VAL A 1 181 ? -13.363 3.194 -3.013 1.00 95.62 181 VAL A C 1
ATOM 1422 O O . VAL A 1 181 ? -12.330 3.698 -2.581 1.00 95.62 181 VAL A O 1
ATOM 1425 N N . ILE A 1 182 ? -13.433 1.931 -3.438 1.00 97.69 182 ILE A N 1
ATOM 1426 C CA . ILE A 1 182 ? -12.327 0.972 -3.388 1.00 97.69 182 ILE A CA 1
ATOM 1427 C C . ILE A 1 182 ? -12.236 0.183 -4.691 1.00 97.69 182 ILE A C 1
ATOM 1429 O O . ILE A 1 182 ? -13.257 -0.079 -5.347 1.00 97.69 182 ILE A O 1
ATOM 1433 N N . LYS A 1 183 ? -11.021 -0.263 -5.012 1.00 98.06 183 LYS A N 1
ATOM 1434 C CA . LYS A 1 183 ? -10.751 -1.183 -6.116 1.00 98.06 183 LYS A CA 1
ATOM 1435 C C . LYS A 1 183 ? -9.584 -2.108 -5.781 1.00 98.06 183 LYS A C 1
ATOM 1437 O O . LYS A 1 183 ? -8.499 -1.628 -5.464 1.00 98.06 183 LYS A O 1
ATOM 1442 N N . LEU A 1 184 ? -9.776 -3.421 -5.896 1.00 98.31 184 LEU A N 1
ATOM 1443 C CA . LEU A 1 184 ? -8.665 -4.374 -5.920 1.00 98.31 184 LEU A CA 1
ATOM 1444 C C . LEU A 1 184 ? -8.057 -4.416 -7.325 1.00 98.31 184 LEU A C 1
ATOM 1446 O O . LEU A 1 184 ? -8.773 -4.371 -8.329 1.00 98.31 184 LEU A O 1
ATOM 1450 N N . LEU A 1 185 ? -6.728 -4.460 -7.392 1.00 96.44 185 LEU A N 1
ATOM 1451 C CA . LEU A 1 185 ? -5.969 -4.286 -8.628 1.00 96.44 185 LEU A CA 1
ATOM 1452 C C . LEU A 1 185 ? -5.463 -5.618 -9.183 1.00 96.44 185 LEU A C 1
ATOM 1454 O O . LEU A 1 185 ? -5.806 -5.984 -10.302 1.00 96.44 185 LEU A O 1
ATOM 1458 N N . HIS A 1 186 ? -4.596 -6.300 -8.440 1.00 95.00 186 HIS A N 1
ATOM 1459 C CA . HIS A 1 186 ? -3.951 -7.546 -8.858 1.00 95.00 186 HIS A CA 1
ATOM 1460 C C . HIS A 1 186 ? -3.323 -8.249 -7.653 1.00 95.00 186 HIS A C 1
ATOM 1462 O O . HIS A 1 186 ? -3.174 -7.650 -6.585 1.00 95.00 186 HIS A O 1
ATOM 1468 N N . THR A 1 187 ? -2.941 -9.506 -7.845 1.00 96.75 187 THR A N 1
ATOM 1469 C CA . THR A 1 187 ? -2.137 -10.279 -6.898 1.00 96.75 187 THR A CA 1
ATOM 1470 C C . THR A 1 187 ? -0.680 -10.336 -7.347 1.00 96.75 187 THR A C 1
ATOM 1472 O O . THR A 1 187 ? -0.374 -10.174 -8.531 1.00 96.75 187 THR A O 1
ATOM 1475 N N . ALA A 1 188 ? 0.228 -10.550 -6.401 1.00 94.50 188 ALA A N 1
ATOM 1476 C CA . ALA A 1 188 ? 1.639 -10.808 -6.662 1.00 94.50 188 ALA A CA 1
ATOM 1477 C C . ALA A 1 188 ? 2.193 -11.808 -5.641 1.00 94.50 188 ALA A C 1
ATOM 1479 O O . ALA A 1 188 ? 1.647 -11.950 -4.546 1.00 94.50 188 ALA A O 1
ATOM 1480 N N . ALA A 1 189 ? 3.292 -12.474 -5.984 1.00 92.69 189 ALA A N 1
ATOM 1481 C CA . ALA A 1 189 ? 4.071 -13.218 -5.003 1.00 92.69 189 ALA A CA 1
ATOM 1482 C C . ALA A 1 189 ? 4.870 -12.243 -4.125 1.00 92.69 189 ALA A C 1
ATOM 1484 O O . ALA A 1 189 ? 5.376 -11.224 -4.602 1.00 92.69 189 ALA A O 1
ATOM 1485 N N . ALA A 1 190 ? 4.983 -12.568 -2.845 1.00 91.75 190 ALA A N 1
ATOM 1486 C CA . ALA A 1 190 ? 5.824 -11.885 -1.876 1.00 91.75 190 ALA A CA 1
ATOM 1487 C C . ALA A 1 190 ? 6.526 -12.928 -0.997 1.00 91.75 190 ALA A C 1
ATOM 1489 O O . ALA A 1 190 ? 6.254 -14.123 -1.090 1.00 91.75 190 ALA A O 1
ATOM 1490 N N . HIS A 1 191 ? 7.426 -12.479 -0.131 1.00 89.31 191 HIS A N 1
ATOM 1491 C CA . HIS A 1 191 ? 8.044 -13.324 0.886 1.00 89.31 191 HIS A CA 1
ATOM 1492 C C . HIS A 1 191 ? 7.849 -12.685 2.249 1.00 89.31 191 HIS A C 1
ATOM 1494 O O . HIS A 1 191 ? 7.894 -11.457 2.381 1.00 89.31 191 HIS A O 1
ATOM 1500 N N . TRP A 1 192 ? 7.637 -13.516 3.262 1.00 89.62 192 TRP A N 1
ATOM 1501 C CA . TRP A 1 192 ? 7.607 -13.052 4.636 1.00 89.62 192 TRP A CA 1
ATOM 1502 C C . TRP A 1 192 ? 8.997 -12.550 5.037 1.00 89.62 192 TRP A C 1
ATOM 1504 O O . TRP A 1 192 ? 9.934 -13.331 5.103 1.00 89.62 192 TRP A O 1
ATOM 1514 N N . ARG A 1 193 ? 9.124 -11.240 5.277 1.00 73.75 193 ARG A N 1
ATOM 1515 C CA . ARG A 1 193 ? 10.307 -10.587 5.875 1.00 73.75 193 ARG A CA 1
ATOM 1516 C C . ARG A 1 193 ? 11.671 -11.099 5.354 1.00 73.75 193 ARG A C 1
ATOM 1518 O O . ARG A 1 193 ? 12.484 -11.573 6.138 1.00 73.75 193 ARG A O 1
ATOM 1525 N N . PRO A 1 194 ? 12.001 -10.907 4.066 1.00 57.22 194 PRO A N 1
ATOM 1526 C CA . PRO A 1 194 ? 13.283 -11.361 3.509 1.00 57.22 194 PRO A CA 1
ATOM 1527 C C . PRO A 1 194 ? 14.516 -10.704 4.168 1.00 57.22 194 PRO A C 1
ATOM 1529 O O . PRO A 1 194 ? 15.618 -11.240 4.103 1.00 57.22 194 PRO A O 1
ATOM 1532 N N . GLU A 1 195 ? 14.338 -9.555 4.830 1.00 57.91 195 GLU A N 1
ATOM 1533 C CA . GLU A 1 195 ? 15.397 -8.814 5.529 1.00 57.91 195 GLU A CA 1
ATOM 1534 C C . GLU A 1 195 ? 15.914 -9.509 6.800 1.00 57.91 195 GLU A C 1
ATOM 1536 O O . GLU A 1 195 ? 16.991 -9.164 7.278 1.00 57.91 195 GLU A O 1
ATOM 1541 N N . SER A 1 196 ? 15.203 -10.503 7.351 1.00 56.75 196 SER A N 1
ATOM 1542 C CA . SER A 1 196 ? 15.645 -11.214 8.562 1.00 56.75 196 SER A CA 1
ATOM 1543 C C . SER A 1 196 ? 16.727 -12.274 8.303 1.00 56.75 196 SER A C 1
ATOM 1545 O O . SER A 1 196 ? 17.051 -13.039 9.208 1.00 56.75 196 SER A O 1
ATOM 1547 N N . GLY A 1 197 ? 17.283 -12.351 7.085 1.00 54.78 197 GLY A N 1
ATOM 1548 C CA . GLY A 1 197 ? 18.342 -13.308 6.727 1.00 54.78 197 GLY A CA 1
ATOM 1549 C C . GLY A 1 197 ? 17.893 -14.773 6.773 1.00 54.78 197 GLY A C 1
ATOM 1550 O O . GLY A 1 197 ? 18.722 -15.677 6.845 1.00 54.78 197 GLY A O 1
ATOM 1551 N N . ARG A 1 198 ? 16.577 -15.005 6.772 1.00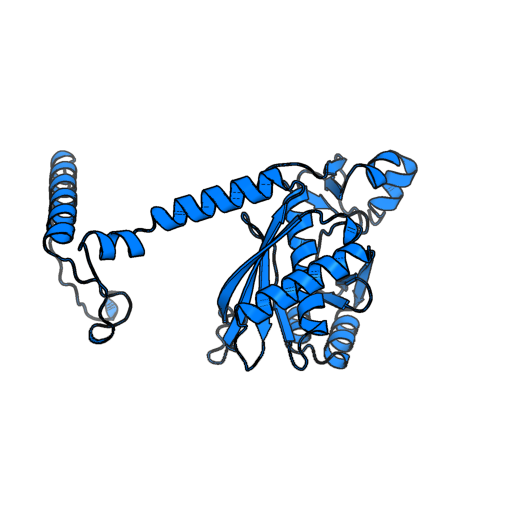 61.72 198 ARG A N 1
ATOM 1552 C CA . ARG A 1 198 ? 15.958 -16.314 6.953 1.00 61.72 198 ARG A CA 1
ATOM 1553 C C . ARG A 1 198 ? 15.835 -17.006 5.590 1.00 61.72 198 ARG A C 1
ATOM 1555 O O . ARG A 1 198 ? 14.996 -16.612 4.776 1.00 61.72 198 ARG A O 1
ATOM 1562 N N . GLU A 1 199 ? 16.681 -18.005 5.331 1.00 58.62 199 GLU A N 1
ATOM 1563 C CA . GLU A 1 199 ? 16.709 -18.755 4.057 1.00 58.62 199 GLU A CA 1
ATOM 1564 C C . GLU A 1 199 ? 15.374 -19.465 3.739 1.00 58.62 199 GLU A C 1
ATOM 1566 O O . GLU A 1 199 ? 15.074 -19.707 2.573 1.00 58.62 199 GLU A O 1
ATOM 1571 N N . ASP A 1 200 ? 14.541 -19.743 4.748 1.00 69.00 200 ASP A N 1
ATOM 1572 C CA . ASP A 1 200 ? 13.245 -20.435 4.663 1.00 69.00 200 ASP A CA 1
ATOM 1573 C C . ASP A 1 200 ? 12.027 -19.495 4.781 1.00 69.00 200 ASP A C 1
ATOM 1575 O O . ASP A 1 200 ? 10.952 -19.917 5.205 1.00 69.00 200 ASP A O 1
ATOM 1579 N N . SER A 1 201 ? 12.171 -18.216 4.420 1.00 79.88 201 SER A N 1
ATOM 1580 C CA . SER A 1 201 ? 11.075 -17.236 4.473 1.00 79.88 201 SER A CA 1
ATOM 1581 C C . SER A 1 201 ? 9.842 -17.699 3.670 1.00 79.88 201 SER A C 1
ATOM 1583 O O . SER A 1 201 ? 9.937 -17.812 2.439 1.00 79.88 201 SER A O 1
ATOM 1585 N N . PRO A 1 202 ? 8.675 -17.925 4.318 1.00 87.19 202 PRO A N 1
ATOM 1586 C CA . PRO A 1 202 ? 7.476 -18.411 3.640 1.00 87.19 202 PRO A CA 1
ATOM 1587 C C . PRO A 1 202 ? 7.084 -17.547 2.439 1.00 87.19 202 PRO A C 1
ATOM 1589 O O . PRO A 1 202 ? 7.114 -16.313 2.502 1.00 87.19 202 PRO A O 1
ATOM 1592 N N . MET A 1 203 ? 6.704 -18.201 1.339 1.00 91.25 203 MET A N 1
ATOM 1593 C CA . MET A 1 203 ? 6.130 -17.512 0.186 1.00 91.25 203 MET A CA 1
ATOM 1594 C C . MET A 1 203 ? 4.723 -17.032 0.544 1.00 91.25 203 MET A C 1
ATOM 1596 O O . MET A 1 203 ? 3.873 -17.804 0.980 1.00 91.25 203 MET A O 1
ATOM 1600 N N . MET A 1 204 ? 4.492 -15.744 0.336 1.00 94.50 204 MET A N 1
ATOM 1601 C CA . MET A 1 204 ? 3.252 -15.048 0.645 1.00 94.50 204 MET A CA 1
ATOM 1602 C C . MET A 1 204 ? 2.548 -14.649 -0.646 1.00 94.50 204 MET A C 1
ATOM 1604 O O . MET A 1 204 ? 3.165 -14.481 -1.702 1.00 94.50 204 MET A O 1
ATOM 1608 N N . GLN A 1 205 ? 1.249 -14.416 -0.545 1.00 95.88 205 GLN A N 1
ATOM 1609 C CA . GLN A 1 205 ? 0.458 -13.837 -1.617 1.00 95.88 205 GLN A CA 1
ATOM 1610 C C . GLN A 1 205 ? 0.038 -12.432 -1.235 1.00 95.88 205 GLN A C 1
ATOM 1612 O O . GLN A 1 205 ? -0.658 -12.216 -0.244 1.00 95.88 205 GLN A O 1
ATOM 1617 N N . ARG A 1 206 ? 0.448 -11.473 -2.052 1.00 97.50 206 ARG A N 1
ATOM 1618 C CA . ARG A 1 206 ? 0.120 -10.068 -1.886 1.00 97.50 206 ARG A CA 1
ATOM 1619 C C . ARG A 1 206 ? -1.109 -9.726 -2.702 1.00 97.50 206 ARG A C 1
ATOM 1621 O O . ARG A 1 206 ? -1.130 -9.980 -3.905 1.00 97.50 206 ARG A O 1
ATOM 1628 N N . ILE A 1 207 ? -2.094 -9.082 -2.088 1.00 98.50 207 ILE A N 1
ATOM 1629 C CA . ILE A 1 207 ? -3.209 -8.453 -2.805 1.00 98.50 207 ILE A CA 1
ATOM 1630 C C . ILE A 1 207 ? -2.987 -6.944 -2.817 1.00 98.50 207 ILE A C 1
ATOM 1632 O O . ILE A 1 207 ? -2.905 -6.327 -1.758 1.00 98.50 207 ILE A O 1
ATOM 1636 N N . TYR A 1 208 ? -2.935 -6.347 -4.008 1.00 98.25 208 TYR A N 1
ATOM 1637 C CA . TYR A 1 208 ? -2.900 -4.897 -4.188 1.00 98.25 208 TYR A CA 1
ATOM 1638 C C . TYR A 1 208 ? -4.305 -4.327 -4.353 1.00 98.25 208 TYR A C 1
ATOM 1640 O O . TYR A 1 208 ? -5.123 -4.857 -5.111 1.00 98.25 208 TYR A O 1
ATOM 1648 N N . GLY A 1 209 ? -4.550 -3.184 -3.723 1.00 97.94 209 GLY A N 1
ATOM 1649 C CA . GLY A 1 209 ? -5.776 -2.415 -3.872 1.00 97.94 209 GLY A CA 1
ATOM 1650 C C . GLY A 1 209 ? -5.519 -0.917 -3.812 1.00 97.94 209 GLY A C 1
ATOM 1651 O O . GLY A 1 209 ? -4.409 -0.464 -3.552 1.00 97.94 209 GLY A O 1
ATOM 1652 N N . THR A 1 210 ? -6.556 -0.138 -4.079 1.00 97.12 210 THR A N 1
ATOM 1653 C CA . THR A 1 210 ? -6.550 1.309 -3.897 1.00 97.12 210 THR A CA 1
ATOM 1654 C C . THR A 1 210 ? -7.900 1.784 -3.370 1.00 97.12 210 THR A C 1
ATOM 1656 O O . THR A 1 210 ? -8.915 1.085 -3.478 1.00 97.12 210 THR A O 1
ATOM 1659 N N . ALA A 1 211 ? -7.893 2.965 -2.767 1.00 96.31 211 ALA A N 1
ATOM 1660 C CA . ALA A 1 211 ? -9.062 3.641 -2.230 1.00 96.31 211 ALA A CA 1
ATOM 1661 C C . ALA A 1 211 ? -8.917 5.145 -2.462 1.00 96.31 211 ALA A C 1
ATOM 1663 O O . ALA A 1 211 ? -7.798 5.661 -2.410 1.00 96.31 211 ALA A O 1
ATOM 1664 N N . PHE A 1 212 ? -10.044 5.813 -2.706 1.00 95.25 212 PHE A N 1
ATOM 1665 C CA . PHE A 1 212 ? -10.151 7.261 -2.910 1.00 95.25 212 PHE A CA 1
ATOM 1666 C C . PHE A 1 212 ? -11.387 7.804 -2.210 1.00 95.25 212 PHE A C 1
ATOM 1668 O O . PHE A 1 212 ? -12.318 7.044 -1.953 1.00 95.25 212 PHE A O 1
ATOM 1675 N N . PHE A 1 213 ? -11.400 9.112 -1.924 1.00 93.44 213 PHE A N 1
ATOM 1676 C CA . PHE A 1 213 ? -12.564 9.782 -1.339 1.00 93.44 213 PHE A CA 1
ATOM 1677 C C . PHE A 1 213 ? -13.683 10.068 -2.355 1.00 93.44 213 PHE A C 1
ATOM 1679 O O . PHE A 1 213 ? -14.843 10.201 -1.963 1.00 93.44 213 PHE A O 1
ATOM 1686 N N . SER A 1 214 ? -13.360 10.111 -3.652 1.00 92.25 214 SER A N 1
ATOM 1687 C CA . SER A 1 214 ? -14.316 10.334 -4.736 1.00 92.25 214 SER A CA 1
ATOM 1688 C C . SER A 1 214 ? -14.218 9.250 -5.815 1.00 92.25 214 SER A C 1
ATOM 1690 O O . SER A 1 214 ? -13.157 8.671 -6.051 1.00 92.25 214 SER A O 1
ATOM 1692 N N . ALA A 1 215 ? -15.347 8.962 -6.469 1.00 93.38 215 ALA A N 1
ATOM 1693 C CA . ALA A 1 215 ? -15.390 8.032 -7.598 1.00 93.38 215 ALA A CA 1
ATOM 1694 C C . ALA A 1 215 ? -14.626 8.569 -8.820 1.00 93.38 215 ALA A C 1
ATOM 1696 O O . ALA A 1 215 ? -13.997 7.786 -9.523 1.00 93.38 215 ALA A O 1
ATOM 1697 N N . GLU A 1 216 ? -14.648 9.888 -9.022 1.00 93.31 216 GLU A N 1
ATOM 1698 C CA . GLU A 1 216 ? -13.952 10.584 -10.110 1.00 93.31 216 GLU A CA 1
ATOM 1699 C C . GLU A 1 216 ? -12.427 10.443 -9.994 1.00 93.31 216 GLU A C 1
ATOM 1701 O O . GLU A 1 216 ? -11.758 10.115 -10.976 1.00 93.31 216 GLU A O 1
ATOM 1706 N N . ASP A 1 217 ? -11.871 10.594 -8.786 1.00 91.88 217 ASP A N 1
ATOM 1707 C CA . ASP A 1 217 ? -10.434 10.402 -8.552 1.00 91.88 217 ASP A CA 1
ATOM 1708 C C . ASP A 1 217 ? -10.016 8.949 -8.804 1.00 91.88 217 ASP A C 1
ATOM 1710 O O . ASP A 1 217 ? -8.958 8.688 -9.380 1.00 91.88 217 ASP A O 1
ATOM 1714 N N . LEU A 1 218 ? -10.856 7.987 -8.398 1.00 94.06 218 LEU A N 1
ATOM 1715 C CA . LEU A 1 218 ? -10.605 6.571 -8.658 1.00 94.06 218 LEU A CA 1
ATOM 1716 C C . LEU A 1 218 ? -10.629 6.266 -10.160 1.00 94.06 218 LEU A C 1
ATOM 1718 O O . LEU A 1 218 ? -9.763 5.538 -10.638 1.00 94.06 218 LEU A O 1
ATOM 1722 N N . GLU A 1 219 ? -11.601 6.795 -10.898 1.00 94.56 219 GLU A N 1
ATOM 1723 C CA . GLU A 1 219 ? -11.696 6.617 -12.351 1.00 94.56 219 GLU A CA 1
ATOM 1724 C C . GLU A 1 219 ? -10.471 7.210 -13.053 1.00 94.56 219 GLU A C 1
ATOM 1726 O O . GLU A 1 219 ? -9.775 6.496 -13.773 1.00 94.56 219 GLU A O 1
ATOM 1731 N N . THR A 1 220 ? -10.112 8.450 -12.713 1.00 93.81 220 THR A N 1
ATOM 1732 C CA . THR A 1 220 ? -8.904 9.125 -13.214 1.00 93.81 220 THR A CA 1
ATOM 1733 C C . THR A 1 220 ? -7.641 8.302 -12.944 1.00 93.81 220 THR A C 1
ATOM 1735 O O . THR A 1 220 ? -6.793 8.122 -13.822 1.00 93.81 220 THR A O 1
ATOM 1738 N N . PHE A 1 221 ? -7.504 7.753 -11.733 1.00 93.12 221 PHE A N 1
ATOM 1739 C CA . PHE A 1 221 ? -6.380 6.889 -11.373 1.00 93.12 221 PHE A CA 1
ATOM 1740 C C . PHE A 1 221 ? -6.331 5.610 -12.221 1.00 93.12 221 PHE A C 1
ATOM 1742 O O . PHE A 1 221 ? -5.257 5.199 -12.673 1.00 93.12 221 PHE A O 1
ATOM 1749 N N . LEU A 1 222 ? -7.479 4.965 -12.440 1.00 94.56 222 LEU A N 1
ATOM 1750 C CA . LEU A 1 222 ? -7.559 3.744 -13.240 1.00 94.56 222 LEU A CA 1
ATOM 1751 C C . LEU A 1 222 ? -7.244 4.016 -14.714 1.00 94.56 222 LEU A C 1
ATOM 1753 O O . LEU A 1 222 ? -6.494 3.242 -15.311 1.00 94.56 222 LEU A O 1
ATOM 1757 N N . ASP A 1 223 ? -7.712 5.132 -15.263 1.00 94.94 223 ASP A N 1
ATOM 1758 C CA . ASP A 1 223 ? -7.403 5.553 -16.630 1.00 94.94 223 ASP A CA 1
ATOM 1759 C C . ASP A 1 223 ? -5.905 5.800 -16.816 1.00 94.94 223 ASP A C 1
ATOM 1761 O O . ASP A 1 223 ? -5.292 5.256 -17.739 1.00 94.94 223 ASP A O 1
ATOM 1765 N N . HIS A 1 224 ? -5.271 6.531 -15.892 1.00 92.38 224 HIS A N 1
ATOM 1766 C CA . HIS A 1 224 ? -3.819 6.727 -15.904 1.00 92.38 224 HIS A CA 1
ATOM 1767 C C . HIS A 1 224 ? -3.055 5.402 -15.829 1.00 92.38 224 HIS A C 1
ATOM 1769 O O . HIS A 1 224 ? -2.041 5.224 -16.510 1.00 92.38 224 HIS A O 1
ATOM 1775 N N . ARG A 1 225 ? -3.543 4.443 -15.037 1.00 91.81 225 ARG A N 1
ATOM 1776 C CA . ARG A 1 225 ? -2.932 3.115 -14.925 1.00 91.81 225 ARG A CA 1
ATOM 1777 C C . ARG A 1 225 ? -3.043 2.322 -16.227 1.00 91.81 225 ARG A C 1
ATOM 1779 O O . ARG A 1 225 ? -2.069 1.679 -16.621 1.00 91.81 225 ARG A O 1
ATOM 1786 N N . GLU A 1 226 ? -4.187 2.355 -16.902 1.00 92.06 226 GLU A N 1
ATOM 1787 C CA . GLU A 1 226 ? -4.356 1.702 -18.207 1.00 92.06 226 GLU A CA 1
ATOM 1788 C C . GLU A 1 226 ? -3.502 2.371 -19.290 1.00 92.06 226 GLU A C 1
ATOM 1790 O O . GLU A 1 226 ? -2.846 1.695 -20.087 1.00 92.06 226 GLU A O 1
ATOM 1795 N N . GLU A 1 227 ? -3.411 3.697 -19.271 1.00 93.31 227 GLU A N 1
ATOM 1796 C CA . GLU A 1 227 ? -2.522 4.469 -20.136 1.00 93.31 227 GLU A CA 1
ATOM 1797 C C . GLU A 1 227 ? -1.035 4.153 -19.896 1.00 93.31 227 GLU A C 1
ATOM 1799 O O . GLU A 1 227 ? -0.260 4.050 -20.852 1.00 93.31 227 GLU A O 1
ATOM 1804 N N . ALA A 1 228 ? -0.621 3.940 -18.647 1.00 90.94 228 ALA A N 1
ATOM 1805 C CA . ALA A 1 228 ? 0.739 3.521 -18.312 1.00 90.94 228 ALA A CA 1
ATOM 1806 C C . ALA A 1 228 ? 1.038 2.097 -18.809 1.00 90.94 228 ALA A C 1
ATOM 1808 O O . ALA A 1 228 ? 2.083 1.870 -19.420 1.00 90.94 228 ALA A O 1
ATOM 1809 N N . LYS A 1 229 ? 0.101 1.148 -18.645 1.00 89.62 229 LYS A N 1
ATOM 1810 C CA . LYS A 1 229 ? 0.238 -0.223 -19.179 1.00 89.62 229 LYS A CA 1
ATOM 1811 C C . LYS A 1 229 ? 0.423 -0.235 -20.695 1.00 89.62 229 LYS A C 1
ATOM 1813 O O . LYS A 1 229 ? 1.192 -1.042 -21.215 1.00 89.62 229 LYS A O 1
ATOM 1818 N N . LYS A 1 230 ? -0.236 0.678 -21.419 1.00 91.19 230 LYS A N 1
ATOM 1819 C CA . LYS A 1 230 ? -0.050 0.806 -22.872 1.00 91.19 230 LYS A CA 1
ATOM 1820 C C . LYS A 1 230 ? 1.379 1.213 -23.254 1.00 91.19 230 LYS A C 1
ATOM 1822 O O . LYS A 1 230 ? 1.831 0.883 -24.351 1.00 91.19 230 LYS A O 1
ATOM 1827 N N . ARG A 1 231 ? 2.094 1.896 -22.361 1.00 93.94 231 ARG A N 1
ATOM 1828 C CA . ARG A 1 231 ? 3.459 2.400 -22.572 1.00 93.94 231 ARG A CA 1
ATOM 1829 C C . ARG A 1 231 ? 4.529 1.544 -21.885 1.00 93.94 231 ARG A C 1
ATOM 1831 O O . ARG A 1 231 ? 5.682 1.953 -21.810 1.00 93.94 231 ARG A O 1
ATOM 1838 N N . ASP A 1 232 ? 4.166 0.359 -21.399 1.00 94.25 232 ASP A N 1
ATOM 1839 C CA . ASP A 1 232 ? 5.105 -0.563 -20.768 1.00 94.25 232 ASP A CA 1
ATOM 1840 C C . ASP A 1 232 ? 6.137 -1.069 -21.788 1.00 94.25 232 ASP A C 1
ATOM 1842 O O . ASP A 1 232 ? 5.784 -1.702 -22.787 1.00 94.25 232 ASP A O 1
ATOM 1846 N N . HIS A 1 233 ? 7.421 -0.810 -21.527 1.00 94.56 233 HIS A N 1
ATOM 1847 C CA . HIS A 1 233 ? 8.521 -1.210 -22.405 1.00 94.56 233 HIS A CA 1
ATOM 1848 C C . HIS A 1 233 ? 8.607 -2.728 -22.608 1.00 94.56 233 HIS A C 1
ATOM 1850 O O . HIS A 1 233 ? 9.105 -3.163 -23.639 1.00 94.56 233 HIS A O 1
ATOM 1856 N N . ARG A 1 234 ? 8.115 -3.546 -21.670 1.00 92.12 234 ARG A N 1
ATOM 1857 C CA . ARG A 1 234 ? 8.096 -5.012 -21.799 1.00 92.12 234 ARG A CA 1
ATOM 1858 C C . ARG A 1 234 ? 7.078 -5.453 -22.841 1.00 92.12 234 ARG A C 1
ATOM 1860 O O . ARG A 1 234 ? 7.338 -6.376 -23.601 1.00 92.12 234 ARG A O 1
ATOM 1867 N N . ARG A 1 235 ? 5.939 -4.759 -22.896 1.00 92.75 235 ARG A N 1
ATOM 1868 C CA . ARG A 1 235 ? 4.906 -4.973 -23.912 1.00 92.75 235 ARG A CA 1
ATOM 1869 C C . ARG A 1 235 ? 5.369 -4.434 -25.260 1.00 92.75 235 ARG A C 1
ATOM 1871 O O . ARG A 1 235 ? 5.440 -5.177 -26.228 1.00 92.75 235 ARG A O 1
ATOM 1878 N N . LEU A 1 236 ? 5.765 -3.160 -25.295 1.00 95.12 236 LEU A N 1
ATOM 1879 C CA . LEU A 1 236 ? 6.216 -2.499 -26.520 1.00 95.12 236 LEU A CA 1
ATOM 1880 C C . LEU A 1 236 ? 7.478 -3.139 -27.103 1.00 95.12 236 LEU A C 1
ATOM 1882 O O . LEU A 1 236 ? 7.619 -3.194 -28.317 1.00 95.12 236 LEU A O 1
ATOM 1886 N N . GLY A 1 237 ? 8.385 -3.632 -26.261 1.00 95.38 237 GLY A N 1
ATOM 1887 C CA . GLY A 1 237 ? 9.599 -4.318 -26.690 1.00 95.38 237 GLY A CA 1
ATOM 1888 C C . GLY A 1 237 ? 9.305 -5.574 -27.504 1.00 95.38 237 GLY A C 1
ATOM 1889 O O . GLY A 1 237 ? 9.973 -5.807 -28.508 1.00 95.38 237 GLY A O 1
ATOM 1890 N N . ILE A 1 238 ? 8.266 -6.319 -27.121 1.00 93.25 238 ILE A N 1
ATOM 1891 C CA . ILE A 1 238 ? 7.777 -7.483 -27.866 1.00 93.25 238 ILE A CA 1
ATOM 1892 C C . ILE A 1 238 ? 6.985 -7.021 -29.097 1.00 93.25 238 ILE A C 1
ATOM 1894 O O . ILE A 1 238 ? 7.314 -7.423 -30.211 1.00 93.25 238 ILE A O 1
ATOM 1898 N N . ASP A 1 239 ? 5.996 -6.135 -28.919 1.00 95.12 239 ASP A N 1
ATOM 1899 C CA . ASP A 1 239 ? 5.104 -5.667 -29.995 1.00 95.12 239 ASP A CA 1
ATOM 1900 C C . ASP A 1 239 ? 5.869 -5.020 -31.164 1.00 95.12 239 ASP A C 1
ATOM 1902 O O . ASP A 1 239 ? 5.479 -5.141 -32.326 1.00 95.12 239 ASP A O 1
ATOM 1906 N N . LEU A 1 240 ? 6.963 -4.313 -30.864 1.00 96.88 240 LEU A N 1
ATOM 1907 C CA . LEU A 1 240 ? 7.792 -3.608 -31.844 1.00 96.88 240 LEU A CA 1
ATOM 1908 C C . LEU A 1 240 ? 9.011 -4.415 -32.306 1.00 96.88 240 LEU A C 1
ATOM 1910 O O . LEU A 1 240 ? 9.773 -3.911 -33.139 1.00 96.88 240 LEU A O 1
ATOM 1914 N N . ASP A 1 241 ? 9.176 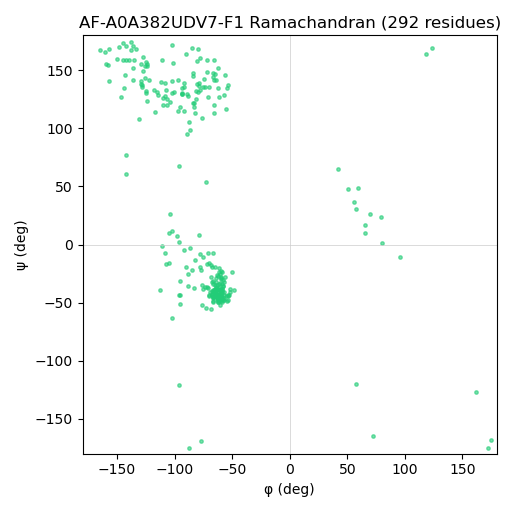-5.651 -31.825 1.00 96.75 241 ASP A N 1
ATOM 1915 C CA . ASP A 1 241 ? 10.283 -6.543 -32.183 1.00 96.75 241 ASP A CA 1
ATOM 1916 C C . ASP A 1 241 ? 11.663 -5.942 -31.832 1.00 96.75 241 ASP A C 1
ATOM 1918 O O . ASP A 1 241 ? 12.576 -5.859 -32.655 1.00 96.75 241 ASP A O 1
ATOM 1922 N N . LEU A 1 242 ? 11.798 -5.436 -30.601 1.00 98.12 242 LEU A N 1
ATOM 1923 C CA . LEU A 1 242 ? 13.015 -4.784 -30.104 1.00 98.12 242 LEU A CA 1
ATOM 1924 C C . LEU A 1 242 ? 13.914 -5.745 -29.326 1.00 98.12 242 LEU A C 1
ATOM 1926 O O . LEU A 1 242 ? 15.134 -5.718 -29.504 1.00 98.12 242 LEU A O 1
ATOM 1930 N N . PHE A 1 243 ? 13.331 -6.567 -28.456 1.00 97.44 243 PHE A N 1
ATOM 1931 C CA . PHE A 1 243 ? 14.054 -7.546 -27.650 1.00 97.44 243 PHE A CA 1
ATOM 1932 C C . PHE A 1 243 ? 13.119 -8.642 -27.130 1.00 97.44 243 PHE A C 1
ATOM 1934 O O . PHE A 1 243 ? 11.900 -8.472 -27.094 1.00 97.44 243 PHE A O 1
ATOM 1941 N N . HIS A 1 244 ? 13.702 -9.735 -26.644 1.00 94.81 244 HIS A N 1
ATOM 1942 C CA . HIS A 1 244 ? 13.008 -10.721 -25.815 1.00 94.81 244 HIS A CA 1
ATOM 1943 C C . HIS A 1 244 ? 13.922 -11.255 -24.704 1.00 94.81 244 HIS A C 1
ATOM 1945 O O . HIS A 1 244 ? 15.126 -10.996 -24.694 1.00 94.81 244 HIS A O 1
ATOM 1951 N N . PHE A 1 245 ? 13.340 -12.011 -23.774 1.00 93.50 245 PHE A N 1
ATOM 1952 C CA . PHE A 1 245 ? 14.062 -12.789 -22.768 1.00 93.50 245 PHE A CA 1
ATOM 1953 C C . PHE A 1 245 ? 13.785 -14.273 -23.014 1.00 93.50 245 PHE A C 1
ATOM 1955 O O . PHE A 1 245 ? 12.626 -14.650 -23.179 1.00 93.50 245 PHE A O 1
ATOM 1962 N N . ASP A 1 246 ? 14.833 -15.095 -23.050 1.00 89.69 246 ASP A N 1
ATOM 1963 C CA . ASP A 1 246 ? 14.719 -16.552 -23.189 1.00 89.69 246 ASP A CA 1
ATOM 1964 C C . ASP A 1 246 ? 15.042 -17.214 -21.843 1.00 89.69 246 ASP A C 1
ATOM 1966 O O . ASP A 1 246 ? 16.110 -16.994 -21.267 1.00 89.69 246 ASP A O 1
ATOM 1970 N N . GLU A 1 247 ? 14.127 -18.046 -21.341 1.00 88.00 247 GLU A N 1
ATOM 1971 C CA . GLU A 1 247 ? 14.312 -18.784 -20.086 1.00 88.00 247 GLU A CA 1
ATOM 1972 C C . GLU A 1 247 ? 15.555 -19.684 -20.104 1.00 88.00 247 GLU A C 1
ATOM 1974 O O . GLU A 1 247 ? 16.192 -19.868 -19.067 1.00 88.00 247 GLU A O 1
ATOM 1979 N N . LYS A 1 248 ? 15.948 -20.211 -21.273 1.00 92.00 248 LYS A N 1
ATOM 1980 C CA . LYS A 1 248 ? 17.137 -21.064 -21.426 1.00 92.00 248 LYS A CA 1
ATOM 1981 C C . LYS A 1 248 ? 18.439 -20.303 -21.216 1.00 92.00 248 LYS A C 1
ATOM 1983 O O . LYS A 1 248 ? 19.436 -20.914 -20.841 1.00 92.00 248 LYS A O 1
ATOM 1988 N N . ALA A 1 249 ? 18.445 -19.003 -21.493 1.00 90.31 249 ALA A N 1
ATOM 1989 C CA . ALA A 1 249 ? 19.605 -18.153 -21.258 1.00 90.31 249 ALA A CA 1
ATOM 1990 C C . ALA A 1 249 ? 19.755 -17.819 -19.772 1.00 90.31 249 ALA A C 1
ATOM 1992 O O . ALA A 1 249 ? 20.867 -17.760 -19.252 1.00 90.31 249 ALA A O 1
ATOM 1993 N N . GLY A 1 250 ? 18.623 -17.660 -19.088 1.00 89.81 250 GLY A N 1
ATOM 1994 C CA . GLY A 1 250 ? 18.540 -17.346 -17.671 1.00 89.81 250 GLY A CA 1
ATOM 1995 C C . GLY A 1 250 ? 17.838 -16.010 -17.404 1.00 89.81 250 GLY A C 1
ATOM 1996 O O . GLY A 1 250 ? 17.659 -15.184 -18.306 1.00 89.81 250 GLY A O 1
ATOM 1997 N N . PRO A 1 251 ? 17.420 -15.777 -16.149 1.00 87.38 251 PRO A N 1
ATOM 1998 C CA . PRO A 1 251 ? 16.673 -14.585 -15.774 1.00 87.38 251 PRO A CA 1
ATOM 1999 C C . PRO A 1 251 ? 17.494 -13.312 -16.012 1.00 87.38 251 PRO A C 1
ATOM 2001 O O . PRO A 1 251 ? 18.671 -13.234 -15.665 1.00 87.38 251 PRO A O 1
ATOM 2004 N N . GLY A 1 252 ? 16.857 -12.297 -16.603 1.00 89.69 252 GLY A N 1
ATOM 2005 C CA . GLY A 1 252 ? 17.474 -10.992 -16.862 1.00 89.69 252 GLY A CA 1
ATOM 2006 C C . GLY A 1 252 ? 18.377 -10.923 -18.099 1.00 89.69 252 GLY A C 1
ATOM 2007 O O . GLY A 1 252 ? 18.919 -9.856 -18.385 1.00 89.69 252 GLY A O 1
ATOM 2008 N N . MET A 1 253 ? 18.519 -12.008 -18.867 1.00 93.06 253 MET A N 1
ATOM 2009 C CA . MET A 1 253 ? 19.341 -12.020 -20.082 1.00 93.06 253 MET A CA 1
ATOM 2010 C C . MET A 1 253 ? 18.529 -11.605 -21.316 1.00 93.06 253 MET A C 1
ATOM 2012 O O . MET A 1 253 ? 17.831 -12.413 -21.925 1.00 93.06 253 MET A O 1
ATOM 2016 N N . ALA A 1 254 ? 18.604 -10.319 -21.669 1.00 94.38 254 ALA A N 1
ATOM 2017 C CA . ALA A 1 254 ? 17.898 -9.763 -22.823 1.00 94.38 254 ALA A CA 1
ATOM 2018 C C . ALA A 1 254 ? 18.623 -10.057 -24.148 1.00 94.38 254 ALA A C 1
ATOM 2020 O O . ALA A 1 254 ? 19.808 -9.749 -24.304 1.00 94.38 254 ALA A O 1
ATOM 2021 N N . TYR A 1 255 ? 17.880 -10.546 -25.139 1.00 95.81 255 TYR A N 1
ATOM 2022 C CA . TYR A 1 255 ? 18.316 -10.673 -26.527 1.00 95.81 255 TYR A CA 1
ATOM 2023 C C . TYR A 1 255 ? 17.818 -9.484 -27.339 1.00 95.81 255 TYR A C 1
ATOM 2025 O O . TYR A 1 255 ? 16.617 -9.319 -27.543 1.00 95.81 255 TYR A O 1
ATOM 2033 N N . TRP A 1 256 ? 18.747 -8.664 -27.826 1.00 97.38 256 TRP A N 1
ATOM 2034 C CA . TRP A 1 256 ? 18.436 -7.490 -28.639 1.00 97.38 256 TRP A CA 1
ATOM 2035 C C . TRP A 1 256 ? 18.255 -7.875 -30.108 1.00 97.38 256 TRP A C 1
ATOM 2037 O O . TRP A 1 256 ? 19.163 -8.418 -30.736 1.00 97.38 256 TRP A O 1
ATOM 2047 N N . HIS A 1 257 ? 17.084 -7.575 -30.663 1.00 98.06 257 HIS A N 1
ATOM 2048 C CA . HIS A 1 257 ? 16.771 -7.797 -32.077 1.00 98.06 257 HIS A CA 1
ATOM 2049 C C . HIS A 1 257 ? 17.380 -6.683 -32.937 1.00 98.06 257 HIS A C 1
ATOM 2051 O O . HIS A 1 257 ? 17.779 -5.655 -32.389 1.00 98.06 257 HIS A O 1
ATOM 2057 N N . PRO A 1 258 ? 17.427 -6.797 -34.279 1.00 98.38 258 PRO A N 1
ATOM 2058 C CA . PRO A 1 258 ? 18.047 -5.776 -35.129 1.00 98.38 258 PRO A CA 1
ATOM 2059 C C . PRO A 1 258 ? 17.550 -4.340 -34.879 1.00 98.38 258 PRO A C 1
ATOM 2061 O O . PRO A 1 258 ? 18.355 -3.406 -34.822 1.00 98.38 258 PRO A O 1
ATOM 2064 N N . LYS A 1 259 ? 16.238 -4.152 -34.664 1.00 98.12 259 LYS A N 1
ATOM 2065 C CA . LYS A 1 259 ? 15.654 -2.834 -34.357 1.00 98.12 259 LYS A CA 1
ATOM 2066 C C . LYS A 1 259 ? 16.109 -2.305 -32.997 1.00 98.12 259 LYS A C 1
ATOM 2068 O O . LYS A 1 259 ? 16.578 -1.173 -32.911 1.00 98.12 259 LYS A O 1
ATOM 2073 N N . GLY A 1 260 ? 16.014 -3.124 -31.949 1.00 98.06 260 GLY A N 1
ATOM 2074 C CA . GLY A 1 260 ? 16.475 -2.747 -30.611 1.00 98.06 260 GLY A CA 1
ATOM 2075 C C . GLY A 1 260 ? 17.987 -2.514 -30.562 1.00 98.06 260 GLY A C 1
ATOM 2076 O O . GLY A 1 260 ? 18.443 -1.546 -29.961 1.00 98.06 260 GLY A O 1
ATOM 2077 N N . GLY A 1 261 ? 18.758 -3.339 -31.270 1.00 98.00 261 GLY A N 1
ATOM 2078 C CA . GLY A 1 261 ? 20.200 -3.193 -31.442 1.00 98.00 261 GLY A CA 1
ATOM 2079 C C . GLY A 1 261 ? 20.582 -1.882 -32.127 1.00 98.00 261 GLY A C 1
ATOM 2080 O O . GLY A 1 261 ? 21.530 -1.235 -31.699 1.00 98.00 261 GLY A O 1
ATOM 2081 N N . THR A 1 262 ? 19.812 -1.437 -33.124 1.00 98.31 262 THR A N 1
ATOM 2082 C CA . THR A 1 262 ? 20.032 -0.136 -33.778 1.00 98.31 262 THR A CA 1
ATOM 2083 C C . THR A 1 262 ? 19.781 1.025 -32.817 1.00 98.31 262 THR A C 1
ATOM 2085 O O . THR A 1 262 ? 20.612 1.926 -32.733 1.00 98.31 262 THR A O 1
ATOM 2088 N N . ILE A 1 263 ? 18.682 0.990 -32.051 1.00 98.06 263 ILE A N 1
ATOM 2089 C CA . ILE A 1 263 ? 18.388 2.011 -31.028 1.00 98.06 263 ILE A CA 1
ATOM 2090 C C . ILE A 1 263 ? 19.524 2.071 -30.003 1.00 98.06 263 ILE A C 1
ATOM 2092 O O . ILE A 1 263 ? 20.053 3.143 -29.715 1.00 98.06 263 ILE A O 1
ATOM 2096 N N . ARG A 1 264 ? 19.933 0.910 -29.483 1.00 98.06 264 ARG A N 1
ATOM 2097 C CA . ARG A 1 264 ? 21.037 0.800 -28.529 1.00 98.06 264 ARG A CA 1
ATOM 2098 C C . ARG A 1 264 ? 22.335 1.370 -29.101 1.00 98.06 264 ARG A C 1
ATOM 2100 O O . ARG A 1 264 ? 22.971 2.181 -28.439 1.00 98.06 264 ARG A O 1
ATOM 2107 N N . HIS A 1 265 ? 22.691 0.997 -30.329 1.00 98.31 265 HIS A N 1
ATOM 2108 C CA . HIS A 1 265 ? 23.901 1.475 -30.992 1.00 98.31 265 HIS A CA 1
ATOM 2109 C C . HIS A 1 265 ? 23.918 3.002 -31.147 1.00 98.31 265 HIS A C 1
ATOM 2111 O O . HIS A 1 265 ? 24.940 3.630 -30.893 1.00 98.31 265 HIS A O 1
ATOM 2117 N N . GLN A 1 266 ? 22.786 3.612 -31.512 1.00 98.50 266 GLN A N 1
ATOM 2118 C CA . GLN A 1 266 ? 22.678 5.070 -31.624 1.00 98.50 266 GLN A CA 1
ATOM 2119 C C . GLN A 1 266 ? 22.903 5.774 -30.280 1.00 98.50 266 GLN A C 1
ATOM 2121 O O . GLN A 1 266 ? 23.587 6.795 -30.234 1.00 98.50 266 GLN A O 1
ATOM 2126 N N . ILE A 1 267 ? 22.365 5.218 -29.189 1.00 98.38 267 ILE A N 1
ATOM 2127 C CA . ILE A 1 267 ? 22.567 5.749 -27.833 1.00 98.38 267 ILE A CA 1
ATOM 2128 C C . ILE A 1 267 ? 24.034 5.605 -27.406 1.00 98.38 267 ILE A C 1
ATOM 2130 O O . ILE A 1 267 ? 24.615 6.558 -26.891 1.00 98.38 267 ILE A O 1
ATOM 2134 N N . GLU A 1 268 ? 24.641 4.435 -27.629 1.00 98.12 268 GLU A N 1
ATOM 2135 C CA . GLU A 1 268 ? 26.047 4.169 -27.294 1.00 98.12 268 GLU A CA 1
ATOM 2136 C C . GLU A 1 268 ? 27.001 5.091 -28.069 1.00 98.12 268 GLU A C 1
ATOM 2138 O O . GLU A 1 268 ? 27.922 5.651 -27.475 1.00 98.12 268 GLU A O 1
ATOM 2143 N N . ALA A 1 269 ? 26.759 5.296 -29.368 1.00 98.00 269 ALA A N 1
ATOM 2144 C CA . ALA A 1 269 ? 27.555 6.194 -30.203 1.00 98.00 269 ALA A CA 1
ATOM 2145 C C . ALA A 1 269 ? 27.473 7.646 -29.710 1.00 98.00 269 ALA A C 1
ATOM 2147 O O . ALA A 1 269 ? 28.504 8.265 -29.460 1.00 98.00 269 ALA A O 1
ATOM 2148 N N . PHE A 1 270 ? 26.256 8.151 -29.476 1.00 98.38 270 PHE A N 1
ATOM 2149 C CA . PHE A 1 270 ? 26.049 9.495 -28.931 1.00 98.38 270 PHE A CA 1
ATOM 2150 C C . PHE A 1 270 ? 26.765 9.691 -27.587 1.00 98.38 270 PHE A C 1
ATOM 2152 O O . PHE A 1 270 ? 27.435 10.701 -27.378 1.00 98.38 270 PHE A O 1
ATOM 2159 N N . LEU A 1 271 ? 26.645 8.719 -26.676 1.00 98.00 271 LEU A N 1
ATOM 2160 C CA . LEU A 1 271 ? 27.287 8.786 -25.366 1.00 98.00 271 LEU A CA 1
ATOM 2161 C C . LEU A 1 271 ? 28.816 8.829 -25.484 1.00 98.00 271 LEU A C 1
ATOM 2163 O O . LEU A 1 271 ? 29.454 9.610 -24.779 1.00 98.00 271 LEU A O 1
ATOM 2167 N N . CYS A 1 272 ? 29.390 8.006 -26.364 1.00 97.38 272 CYS A N 1
ATOM 2168 C CA . CYS A 1 272 ? 30.829 7.975 -26.616 1.00 97.38 272 CYS A CA 1
ATOM 2169 C C . CYS A 1 272 ? 31.331 9.335 -27.125 1.00 97.38 272 CYS A C 1
ATOM 2171 O O . CYS A 1 272 ? 32.294 9.880 -26.582 1.00 97.38 272 CYS A O 1
ATOM 2173 N N . ASP A 1 273 ? 30.635 9.920 -28.103 1.00 97.94 273 ASP A N 1
ATOM 2174 C CA . ASP A 1 273 ? 30.985 11.224 -28.674 1.00 97.94 273 ASP A CA 1
ATOM 2175 C C . ASP A 1 273 ? 30.934 12.340 -27.612 1.00 97.94 273 ASP A C 1
ATOM 2177 O O . ASP A 1 273 ? 31.872 13.135 -27.484 1.00 97.94 273 ASP A O 1
ATOM 2181 N N . GLU A 1 274 ? 29.882 12.366 -26.785 1.00 98.25 274 GLU A N 1
ATOM 2182 C CA . GLU A 1 274 ? 29.755 13.316 -25.673 1.00 98.25 274 GLU A CA 1
ATOM 2183 C C . GLU A 1 274 ? 30.879 13.158 -24.643 1.00 98.25 274 GLU A C 1
ATOM 2185 O O . GLU A 1 274 ? 31.448 14.154 -24.192 1.00 98.25 274 GLU A O 1
ATOM 2190 N N . GLN A 1 275 ? 31.228 11.925 -24.275 1.00 98.19 275 GLN A N 1
ATOM 2191 C CA . GLN A 1 275 ? 32.302 11.643 -23.321 1.00 98.19 275 GLN A CA 1
ATOM 2192 C C . GLN A 1 275 ? 33.660 12.120 -23.847 1.00 98.19 275 GLN A C 1
ATOM 2194 O O . GLN A 1 275 ? 34.373 12.839 -23.141 1.00 98.19 275 GLN A O 1
ATOM 2199 N N . LEU A 1 276 ? 33.984 11.798 -25.100 1.00 97.81 276 LEU A N 1
ATOM 2200 C CA . LEU A 1 276 ? 35.223 12.230 -25.747 1.00 97.81 276 LEU A CA 1
ATOM 2201 C C . LEU A 1 276 ? 35.324 13.758 -25.807 1.00 97.81 276 LEU A C 1
ATOM 2203 O O . LEU A 1 276 ? 36.361 14.324 -25.459 1.00 97.81 276 LEU A O 1
ATOM 2207 N N . SER A 1 277 ? 34.235 14.445 -26.167 1.00 98.00 277 SER A N 1
ATOM 2208 C CA . SER A 1 277 ? 34.207 15.916 -26.223 1.00 98.00 277 SER A CA 1
ATOM 2209 C C . SER A 1 277 ? 34.469 16.589 -24.867 1.00 98.00 277 SER A C 1
ATOM 2211 O O . SER A 1 277 ? 34.928 17.730 -24.813 1.00 98.00 277 SER A O 1
ATOM 2213 N N . ARG A 1 278 ? 34.216 15.873 -23.766 1.00 98.38 278 ARG A N 1
ATOM 2214 C CA . ARG A 1 278 ? 34.399 16.336 -22.382 1.00 98.38 278 ARG A CA 1
ATOM 2215 C C . ARG A 1 278 ? 35.724 15.876 -21.769 1.00 98.38 278 ARG A C 1
ATOM 2217 O O . ARG A 1 278 ? 35.938 16.088 -20.578 1.00 98.38 278 ARG A O 1
ATOM 2224 N N . GLY A 1 279 ? 36.603 15.272 -22.570 1.00 98.06 279 GLY A N 1
ATOM 2225 C CA . GLY A 1 279 ? 37.941 14.853 -22.154 1.00 98.06 279 GLY A CA 1
ATOM 2226 C C . GLY A 1 279 ? 37.978 13.544 -21.366 1.00 98.06 279 GLY A C 1
ATOM 2227 O O . GLY A 1 279 ? 38.910 13.344 -20.594 1.00 98.06 279 GLY A O 1
ATOM 2228 N N . TYR A 1 280 ? 36.978 12.671 -21.522 1.00 98.31 280 TYR A N 1
ATOM 2229 C CA . TYR A 1 280 ? 37.054 11.306 -20.997 1.00 98.31 280 TYR A CA 1
ATOM 2230 C C . TYR A 1 280 ? 37.904 10.429 -21.921 1.00 98.31 280 TYR A C 1
ATOM 2232 O O . TYR A 1 280 ? 37.750 10.470 -23.141 1.00 98.31 280 TYR A O 1
ATOM 2240 N N . ASP A 1 281 ? 38.741 9.579 -21.328 1.00 97.31 281 ASP A N 1
ATOM 2241 C CA . ASP A 1 281 ? 39.492 8.549 -22.045 1.00 97.31 281 ASP A CA 1
ATOM 2242 C C . ASP A 1 281 ? 38.678 7.249 -22.139 1.00 97.31 281 ASP A C 1
ATOM 2244 O O . ASP A 1 281 ? 38.207 6.713 -21.132 1.00 97.31 281 ASP A O 1
ATOM 2248 N N . VAL A 1 282 ? 38.534 6.706 -23.351 1.00 96.06 282 VAL A N 1
ATOM 2249 C CA . VAL A 1 282 ? 37.819 5.440 -23.583 1.00 96.06 282 VAL A CA 1
ATOM 2250 C C . VAL A 1 282 ? 38.738 4.255 -23.284 1.00 96.06 282 VAL A C 1
ATOM 2252 O O . VAL A 1 282 ? 39.809 4.118 -23.876 1.00 96.06 282 VAL A O 1
ATOM 2255 N N . VAL A 1 283 ? 38.295 3.356 -22.402 1.00 96.81 283 VAL A N 1
ATOM 2256 C CA . VAL A 1 283 ? 39.016 2.129 -22.025 1.00 96.81 283 VAL A CA 1
ATOM 2257 C C . VAL A 1 283 ? 38.118 0.895 -22.140 1.00 96.81 283 VAL A C 1
ATOM 2259 O O . VAL A 1 283 ? 36.900 0.988 -22.014 1.00 96.81 283 VAL A O 1
ATOM 2262 N N . TYR A 1 284 ? 38.729 -0.277 -22.334 1.00 96.94 284 TYR A N 1
ATOM 2263 C CA . TYR A 1 284 ? 38.044 -1.574 -22.361 1.00 96.94 284 TYR A CA 1
ATOM 2264 C C . TYR A 1 284 ? 38.685 -2.522 -21.344 1.00 96.94 284 TYR A C 1
ATOM 2266 O O . TYR A 1 284 ? 39.906 -2.684 -21.330 1.00 96.94 284 TYR A O 1
ATOM 2274 N N . THR A 1 285 ? 37.873 -3.161 -20.500 1.00 96.75 285 THR A N 1
ATOM 2275 C CA . THR A 1 285 ? 38.335 -4.064 -19.434 1.00 96.75 285 THR A CA 1
ATOM 2276 C C . THR A 1 285 ? 37.667 -5.444 -19.529 1.00 96.75 285 THR A C 1
ATOM 2278 O O . THR A 1 285 ? 36.564 -5.560 -20.067 1.00 96.75 285 THR A O 1
ATOM 2281 N N . PRO A 1 286 ? 38.310 -6.521 -19.036 1.00 96.25 286 PRO A N 1
ATOM 2282 C CA . PRO A 1 286 ? 37.698 -7.851 -19.011 1.00 96.25 286 PRO A CA 1
ATOM 2283 C C . PRO A 1 286 ? 36.451 -7.919 -18.114 1.00 96.25 286 PRO A C 1
ATOM 2285 O O . PRO A 1 286 ? 36.457 -7.394 -17.004 1.00 96.25 286 PRO A O 1
ATOM 2288 N N . HIS A 1 287 ? 35.420 -8.656 -18.544 1.00 95.19 287 HIS A N 1
ATOM 2289 C CA . HIS A 1 287 ? 34.195 -8.882 -17.754 1.00 95.19 287 HIS A CA 1
ATOM 2290 C C . HIS A 1 287 ? 34.382 -9.822 -16.549 1.00 95.19 287 HIS A C 1
ATOM 2292 O O . HIS A 1 287 ? 33.528 -9.869 -15.668 1.00 95.19 287 HIS A O 1
ATOM 2298 N N . ILE A 1 288 ? 35.469 -10.601 -16.514 1.00 95.81 288 ILE A N 1
ATOM 2299 C CA . ILE A 1 288 ? 35.741 -11.604 -15.476 1.00 95.81 288 ILE A CA 1
ATOM 2300 C C . ILE A 1 288 ? 37.107 -11.317 -14.856 1.00 95.81 288 ILE A C 1
ATOM 2302 O O . ILE A 1 288 ? 38.100 -11.153 -15.566 1.00 95.81 288 ILE A O 1
ATOM 2306 N N . ALA A 1 289 ? 37.161 -11.309 -13.523 1.00 95.62 289 ALA A N 1
ATOM 2307 C CA . ALA A 1 289 ? 38.373 -11.091 -12.743 1.00 95.62 289 ALA A CA 1
ATOM 2308 C C . ALA A 1 289 ? 38.459 -12.056 -11.549 1.00 95.62 289 ALA A C 1
ATOM 2310 O O . ALA A 1 289 ? 37.496 -12.741 -11.200 1.00 95.62 289 ALA A O 1
ATOM 2311 N N . ARG A 1 290 ? 39.635 -12.132 -10.913 1.00 95.19 290 ARG A N 1
ATOM 2312 C CA . ARG A 1 290 ? 39.831 -12.945 -9.702 1.00 95.19 290 ARG A CA 1
ATOM 2313 C C . ARG A 1 290 ? 39.019 -12.367 -8.539 1.00 95.19 290 ARG A C 1
ATOM 2315 O O . ARG A 1 290 ? 38.978 -11.155 -8.374 1.00 95.19 290 ARG A O 1
ATOM 2322 N N . LYS A 1 291 ? 38.476 -13.242 -7.680 1.00 94.44 291 LYS A N 1
ATOM 2323 C CA . LYS A 1 291 ? 37.602 -12.871 -6.549 1.00 94.44 291 LYS A CA 1
ATOM 2324 C C . LYS A 1 291 ? 38.145 -11.733 -5.673 1.00 94.44 291 LYS A C 1
ATOM 2326 O O . LYS A 1 291 ? 37.365 -10.895 -5.275 1.00 94.44 291 LYS A O 1
ATOM 2331 N N . HIS A 1 292 ? 39.452 -11.689 -5.407 1.00 94.88 292 HIS A N 1
ATOM 2332 C CA . HIS A 1 292 ? 40.065 -10.680 -4.528 1.00 94.88 292 HIS A CA 1
ATOM 2333 C C . HIS A 1 292 ? 40.029 -9.233 -5.061 1.00 94.88 292 HIS A C 1
ATOM 2335 O O . HIS A 1 292 ? 40.478 -8.336 -4.357 1.00 94.88 292 HIS A O 1
ATOM 2341 N N . LEU A 1 293 ? 39.593 -9.014 -6.307 1.00 94.62 293 LEU A N 1
ATOM 2342 C CA . LEU A 1 293 ? 39.425 -7.673 -6.872 1.00 94.62 293 LEU A CA 1
ATOM 2343 C C . LEU A 1 293 ? 38.138 -6.981 -6.373 1.00 94.62 293 LE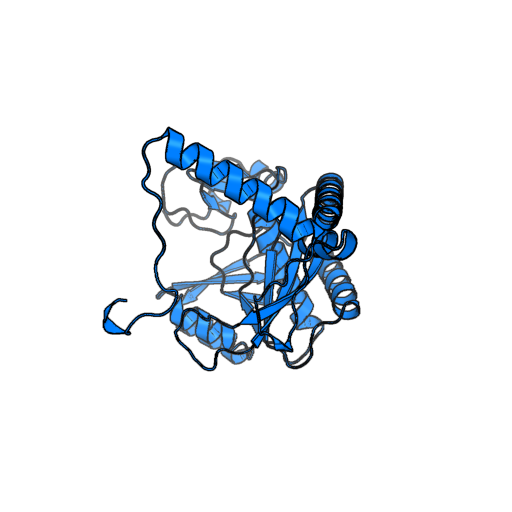U A C 1
ATOM 2345 O O . LEU A 1 293 ? 38.048 -5.761 -6.472 1.00 94.62 293 LEU A O 1
ATOM 2349 N N . TRP A 1 294 ? 37.173 -7.754 -5.860 1.00 91.12 294 TRP A N 1
ATOM 2350 C CA . TRP A 1 294 ? 35.876 -7.307 -5.339 1.00 91.12 294 TRP A CA 1
ATOM 2351 C C . TRP A 1 294 ? 35.812 -7.503 -3.824 1.00 91.12 294 TRP A C 1
ATOM 2353 O O . TRP A 1 294 ? 35.206 -6.639 -3.158 1.00 91.12 294 TRP A O 1
#

Organism: NCBI:txid408172